Protein AF-A0AAC9R5H1-F1 (afdb_monomer_lite)

pLDDT: mean 84.84, std 11.79, range [51.16, 98.44]

Secondary structure (DSSP, 8-state):
--HHHHHHHH-HHHHHHHHHHH-S-TTT-EEEEEGGGGT-SS-HHHHHHHHHHHHHHHHHTT-TTEEEEE-SSEEEEEEHHHHT-EEEEEEE-GGGGGGGHHHHHHHHHHS-TT-EEEEEEE-STT--EEEEEEEESS-HHHHHHHHHHTTPEEESS--HHHHHHHHHTT--EEEE--TT--HHHHHHHHHHH--SPPHHHHHHTT---PPPPP--------GGGHHHHHHHHHH-

Organism: Lactococcus lactis subsp. lactis (NCBI:txid1360)

Sequence (236 aa):
MIEEKFEKIYDFEFCKNLLEQTSNNWEKMRFEIKQSIFGISQEHNLAYLIKMNFETYLKKLNKSQIMVKLDEQNITFINRMNLMKKKVAIRIPYENYDTSYDFLNEVNQLVSSDGAVALFANNVPYSLEYGVVIETLNNFEEITKLAEKYSYQLDYSFGITELAEGMQHQQYNVADIGQFMTLEDIKLRVSTVVLFDSKTGLENKGVGFRRPHKKKVFISYSHKNKEEVSGIVSQL

Radius of gyration: 29.38 Å; chains: 1; bounding box: 57×34×102 Å

Foldseek 3Di:
DVVQLVCCLQPLVNLVVVVVVQDPDLVADWTKDWCVVSVDQQPVVSQVSSQVSVCVSCVVVVNNQWHWDDDNTIITIDRVLQVQWQKKKWWDPLLVLVVCLVLVVVVLVFADLPKWKKWKFFADPPDTTTIIMITHSGCPVVNVVSSVVVVIDIDRPDHPVNVVVCVVVVRIDMDTDDRPDDSVSSVVRSVRGYDDHHPVRCVVVVDDPDDDDDPPDDDDDDPVCVVVVVVVVVVD

Structure (mmCIF, N/CA/C/O backbone):
data_AF-A0AAC9R5H1-F1
#
_entry.id   AF-A0AAC9R5H1-F1
#
loop_
_atom_site.group_PDB
_atom_site.id
_atom_site.type_symbol
_atom_site.label_atom_id
_atom_site.label_alt_id
_atom_site.label_comp_id
_atom_site.label_asym_id
_atom_site.label_entity_id
_atom_site.label_seq_id
_atom_site.pdbx_PDB_ins_code
_atom_site.Cartn_x
_atom_site.Cartn_y
_atom_site.Cartn_z
_atom_site.occupancy
_atom_site.B_iso_or_equiv
_atom_site.auth_seq_id
_atom_site.auth_comp_id
_atom_site.auth_asym_id
_atom_site.auth_atom_id
_atom_site.pdbx_PDB_model_num
ATOM 1 N N . MET A 1 1 ? -31.311 -18.320 37.740 1.00 51.47 1 MET A N 1
ATOM 2 C CA . MET A 1 1 ? -30.702 -18.507 36.400 1.00 51.47 1 MET A CA 1
ATOM 3 C C . MET A 1 1 ? -31.073 -17.442 35.368 1.00 51.47 1 MET A C 1
ATOM 5 O O . MET A 1 1 ? -30.199 -17.112 34.583 1.00 51.47 1 MET A O 1
ATOM 9 N N . ILE A 1 2 ? -32.303 -16.901 35.312 1.00 51.16 2 ILE A N 1
ATOM 10 C CA . ILE A 1 2 ? -32.600 -15.746 34.430 1.00 51.16 2 ILE A CA 1
ATOM 11 C C . ILE A 1 2 ? -32.135 -14.430 35.083 1.00 51.16 2 ILE A C 1
ATOM 13 O O . ILE A 1 2 ? -31.492 -13.626 34.422 1.00 51.16 2 ILE A O 1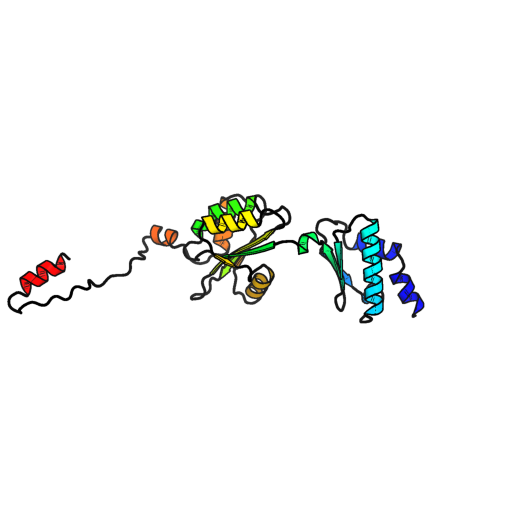
ATOM 17 N N . GLU A 1 3 ? -32.359 -14.249 36.387 1.00 52.72 3 GLU A N 1
ATOM 18 C CA . GLU A 1 3 ? -31.984 -13.026 37.125 1.00 52.72 3 GLU A CA 1
ATOM 19 C C . GLU A 1 3 ? -30.463 -12.771 37.172 1.00 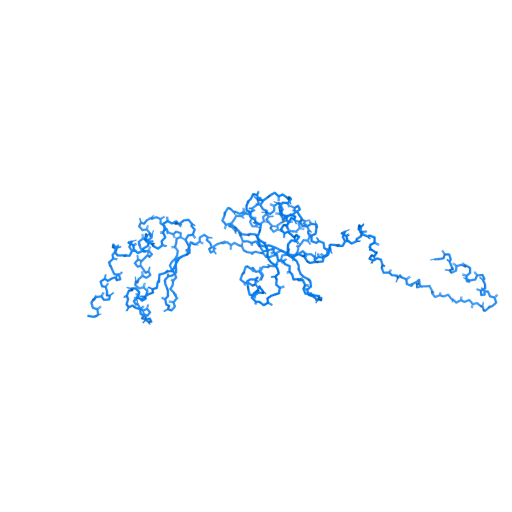52.72 3 GLU A C 1
ATOM 21 O O . GLU A 1 3 ? -30.028 -11.664 36.870 1.00 52.72 3 GLU A O 1
ATOM 26 N N . GLU A 1 4 ? -29.638 -13.802 37.402 1.00 55.78 4 GLU A N 1
ATOM 27 C CA . GLU A 1 4 ? -28.162 -13.684 37.396 1.00 55.78 4 GLU A CA 1
ATOM 28 C C . GLU A 1 4 ? -27.582 -13.256 36.035 1.00 55.78 4 GLU A C 1
ATOM 30 O O . GLU A 1 4 ? -26.524 -12.627 35.976 1.00 55.78 4 GLU A O 1
ATOM 35 N N . LYS A 1 5 ? -28.256 -13.591 34.919 1.00 58.25 5 LYS A N 1
ATOM 36 C CA . LYS A 1 5 ? -27.826 -13.150 33.580 1.00 58.25 5 LYS A CA 1
ATOM 37 C C . LYS A 1 5 ? -27.996 -11.639 33.428 1.00 58.25 5 LYS A C 1
ATOM 39 O O . LYS A 1 5 ? -27.136 -10.993 32.841 1.00 58.25 5 LYS A O 1
ATOM 44 N N . PHE A 1 6 ? -29.074 -11.072 33.968 1.00 61.56 6 PHE A N 1
ATOM 45 C CA . PHE A 1 6 ? -29.321 -9.632 33.912 1.00 61.56 6 PHE A CA 1
ATOM 46 C C . PHE A 1 6 ? -28.402 -8.848 34.851 1.00 61.56 6 PHE A C 1
ATOM 48 O O . PHE A 1 6 ? -27.942 -7.775 34.464 1.00 61.56 6 PHE A O 1
ATOM 55 N N . GLU A 1 7 ? -28.074 -9.386 36.031 1.00 68.00 7 GLU A N 1
ATOM 56 C CA . GLU A 1 7 ? -27.185 -8.711 36.988 1.00 68.00 7 GLU A CA 1
ATOM 57 C C . GLU A 1 7 ? -25.843 -8.333 36.357 1.00 68.00 7 GLU A C 1
ATOM 59 O O . GLU A 1 7 ? -25.449 -7.173 36.422 1.00 68.00 7 GLU A O 1
ATOM 64 N N . LYS A 1 8 ? -25.183 -9.253 35.642 1.00 69.56 8 LYS A N 1
ATOM 65 C CA . LYS A 1 8 ? -23.889 -8.963 34.995 1.00 69.56 8 LYS A CA 1
ATOM 66 C C . LYS A 1 8 ? -23.982 -7.979 33.830 1.00 69.56 8 LYS A C 1
ATOM 68 O O . LYS A 1 8 ? -23.028 -7.248 33.582 1.00 69.56 8 LYS A O 1
ATOM 73 N N . ILE A 1 9 ? -25.099 -7.974 33.096 1.00 70.56 9 ILE A N 1
ATOM 74 C CA . ILE A 1 9 ? -25.316 -7.041 31.978 1.00 70.56 9 ILE A CA 1
ATOM 75 C C . ILE A 1 9 ? -25.435 -5.610 32.498 1.00 70.56 9 ILE A C 1
ATOM 77 O O . ILE A 1 9 ? -24.965 -4.695 31.826 1.00 70.56 9 ILE A O 1
ATOM 81 N N . TYR A 1 10 ? -26.063 -5.413 33.661 1.00 71.25 10 TYR A N 1
ATOM 82 C CA . TYR A 1 10 ? -26.296 -4.096 34.261 1.00 71.25 10 TYR A CA 1
ATOM 83 C C . TYR A 1 10 ? -25.266 -3.703 35.330 1.00 71.25 10 TYR A C 1
ATOM 85 O O . TYR A 1 10 ? -25.240 -2.539 35.734 1.00 71.25 10 TYR A O 1
ATOM 93 N N . ASP A 1 11 ? -24.393 -4.621 35.749 1.00 80.25 11 ASP A N 1
ATOM 94 C CA . ASP A 1 11 ? -23.287 -4.333 36.659 1.00 80.25 11 ASP A CA 1
ATOM 95 C C . ASP A 1 11 ? -22.226 -3.472 35.962 1.00 80.25 11 ASP A C 1
ATOM 97 O O . ASP A 1 11 ? -21.397 -3.911 35.155 1.00 80.25 11 ASP A O 1
ATOM 101 N N . PHE A 1 12 ? -22.289 -2.188 36.291 1.00 72.44 12 PHE A N 1
ATOM 102 C CA . PHE A 1 12 ? -21.418 -1.162 35.755 1.00 72.44 12 PHE A CA 1
ATOM 103 C C . PHE A 1 12 ? -19.959 -1.355 36.179 1.00 72.44 12 PHE A C 1
ATOM 105 O O . PHE A 1 12 ? -19.059 -1.126 35.369 1.00 72.44 12 PHE A O 1
ATOM 112 N N . GLU A 1 13 ? -19.717 -1.797 37.414 1.00 79.81 13 GLU A N 1
ATOM 113 C CA . GLU A 1 13 ? -18.358 -1.945 37.931 1.00 79.81 13 GLU A CA 1
ATOM 114 C C . GLU A 1 13 ? -17.696 -3.194 37.349 1.00 79.81 13 GLU A C 1
ATOM 116 O O . GLU A 1 13 ? -16.515 -3.170 37.001 1.00 79.81 13 GLU A O 1
ATOM 121 N N . PHE A 1 14 ? -18.479 -4.251 37.116 1.00 82.06 14 PHE A N 1
ATOM 122 C CA . PHE A 1 14 ? -18.038 -5.407 36.343 1.00 82.06 14 PHE A CA 1
ATOM 123 C C . PHE A 1 14 ? -17.630 -5.023 34.913 1.00 82.06 14 PHE A C 1
ATOM 125 O O . PHE A 1 14 ? -16.516 -5.335 34.488 1.00 82.06 14 PHE A O 1
ATOM 132 N N . CYS A 1 15 ? -18.486 -4.303 34.177 1.00 75.88 15 CYS A N 1
ATOM 133 C CA . CYS A 1 15 ? -18.193 -3.876 32.802 1.00 75.88 15 CYS A CA 1
ATOM 134 C C . CYS A 1 15 ? -16.960 -2.963 32.724 1.00 75.88 15 CYS A C 1
ATOM 136 O O . CYS A 1 15 ? -16.147 -3.091 31.805 1.00 75.88 15 CYS A O 1
ATOM 138 N N . LYS A 1 16 ? -16.802 -2.060 33.698 1.00 77.25 16 LYS A N 1
ATOM 139 C CA . LYS A 1 16 ? -15.631 -1.191 33.831 1.00 77.25 16 LYS A CA 1
ATOM 140 C C . LYS A 1 16 ? -14.353 -1.994 34.050 1.00 77.25 16 LYS A C 1
ATOM 142 O O . LYS A 1 16 ? -13.411 -1.835 33.278 1.00 77.25 16 LYS A O 1
ATOM 147 N N . ASN A 1 17 ? -14.339 -2.869 35.054 1.00 82.38 17 ASN A N 1
ATOM 148 C CA . ASN A 1 17 ? -13.173 -3.694 35.363 1.00 82.38 17 ASN A CA 1
ATOM 149 C C . ASN A 1 17 ? -12.789 -4.565 34.166 1.00 82.38 17 ASN A C 1
ATOM 151 O O . ASN A 1 17 ? -11.610 -4.705 33.855 1.00 82.38 17 ASN A O 1
ATOM 155 N N . LEU A 1 18 ? -13.781 -5.097 33.449 1.00 81.19 18 LEU A N 1
ATOM 156 C CA . LEU A 1 18 ? -13.550 -5.895 32.254 1.00 81.19 18 LEU A CA 1
ATOM 157 C C . LEU A 1 18 ? -12.890 -5.072 31.137 1.00 81.19 18 LEU A C 1
ATOM 159 O O . LEU A 1 18 ? -11.934 -5.537 30.522 1.00 81.19 18 LEU A O 1
ATOM 163 N N . LEU A 1 19 ? -13.341 -3.837 30.894 1.00 76.88 19 LEU A N 1
ATOM 164 C CA . LEU A 1 19 ? -12.712 -2.946 29.914 1.00 76.88 19 LEU A CA 1
ATOM 165 C C . LEU A 1 19 ? -11.275 -2.583 30.295 1.00 76.88 19 LEU A C 1
ATOM 167 O O . LEU A 1 19 ? -10.388 -2.685 29.451 1.00 76.88 19 LEU A O 1
ATOM 171 N N . GLU A 1 20 ? -11.043 -2.210 31.553 1.00 75.00 20 GLU A N 1
ATOM 172 C CA . GLU A 1 20 ? -9.718 -1.833 32.061 1.00 75.00 20 GLU A CA 1
ATOM 173 C C . GLU A 1 20 ? -8.727 -3.007 32.031 1.00 75.00 20 GLU A C 1
ATOM 175 O O . GLU A 1 20 ? -7.555 -2.814 31.710 1.00 75.00 20 GLU A O 1
ATOM 180 N N . GLN A 1 21 ? -9.199 -4.231 32.299 1.00 78.06 21 GLN A N 1
ATOM 181 C CA . GLN A 1 21 ? -8.400 -5.454 32.174 1.00 78.06 21 GLN A CA 1
ATOM 182 C C . GLN A 1 21 ? -8.091 -5.809 30.718 1.00 78.06 21 GLN A C 1
ATOM 184 O O . GLN A 1 21 ? -7.019 -6.341 30.433 1.00 78.06 21 GLN A O 1
ATOM 189 N N . THR A 1 22 ? -9.022 -5.542 29.798 1.00 72.88 22 THR A N 1
ATOM 190 C CA . THR A 1 22 ? -8.877 -5.969 28.400 1.00 72.88 22 THR A CA 1
ATOM 191 C C . THR A 1 22 ? -8.063 -4.972 27.574 1.00 72.88 22 THR A C 1
ATOM 193 O O . THR A 1 22 ? -7.363 -5.384 26.650 1.00 72.88 22 THR A O 1
ATOM 196 N N . SER A 1 23 ? -8.095 -3.671 27.890 1.00 64.06 23 SER A N 1
ATOM 197 C CA . SER A 1 23 ? -7.160 -2.696 27.317 1.00 64.06 23 SER A CA 1
ATOM 198 C C . SER A 1 23 ? -7.120 -1.375 28.096 1.00 64.06 23 SER A C 1
ATOM 200 O O . SER A 1 23 ? -8.140 -0.798 28.461 1.00 64.06 23 SER A O 1
ATOM 202 N N . ASN A 1 24 ? -5.910 -0.848 28.287 1.00 59.22 24 ASN A N 1
ATOM 203 C CA . ASN A 1 24 ? -5.639 0.451 28.908 1.00 59.22 24 ASN A CA 1
ATOM 204 C C . ASN A 1 24 ? -5.257 1.546 27.889 1.00 59.22 24 ASN A C 1
ATOM 206 O O . ASN A 1 24 ? -5.046 2.698 28.272 1.00 59.22 24 ASN A O 1
ATOM 210 N N . ASN A 1 25 ? -5.174 1.216 26.592 1.00 60.62 25 ASN A N 1
ATOM 211 C CA . ASN A 1 25 ? -4.727 2.135 25.543 1.00 60.62 25 ASN A CA 1
ATOM 212 C C . ASN A 1 25 ? -5.876 2.541 24.609 1.00 60.62 25 ASN A C 1
ATOM 214 O O . ASN A 1 25 ? -6.042 2.012 23.508 1.00 60.62 25 ASN A O 1
ATOM 218 N N . TRP A 1 26 ? -6.644 3.533 25.058 1.00 59.69 26 TRP A N 1
ATOM 219 C CA . TRP A 1 26 ? -7.850 4.042 24.399 1.00 59.69 26 TRP A CA 1
ATOM 220 C C . TRP A 1 26 ? -7.630 4.671 23.012 1.00 59.69 26 TRP A C 1
ATOM 222 O O . TRP A 1 26 ? -8.603 4.886 22.291 1.00 59.69 26 TRP A O 1
ATOM 232 N N . GLU A 1 27 ? -6.391 4.982 22.623 1.00 53.97 27 GLU A N 1
ATOM 233 C CA . GLU A 1 27 ? -6.083 5.587 21.318 1.00 53.97 27 GLU A CA 1
ATOM 234 C C . GLU A 1 27 ? -6.012 4.540 20.198 1.00 53.97 27 GLU A C 1
ATOM 236 O O . GLU A 1 27 ? -6.448 4.799 19.077 1.00 53.97 27 GLU A O 1
ATOM 241 N N . LYS A 1 28 ? -5.543 3.326 20.516 1.00 51.28 28 LYS A N 1
ATOM 242 C CA . LYS A 1 28 ? -5.295 2.243 19.545 1.00 51.28 28 LYS A CA 1
ATOM 243 C C . LYS A 1 28 ? -6.366 1.143 19.535 1.00 51.28 28 LYS A C 1
ATOM 245 O O . LYS A 1 28 ? -6.262 0.208 18.747 1.00 51.28 28 LYS A O 1
ATOM 250 N N . MET A 1 29 ? -7.373 1.223 20.410 1.00 59.09 29 MET A N 1
ATOM 251 C CA . MET A 1 29 ? -8.290 0.120 20.739 1.00 59.09 29 MET A CA 1
ATOM 252 C C . MET A 1 29 ? -8.984 -0.531 19.525 1.00 59.09 29 MET A C 1
ATOM 254 O O . MET A 1 29 ? -9.926 0.018 18.944 1.00 59.09 29 MET A O 1
ATOM 258 N N . ARG A 1 30 ? -8.550 -1.765 19.238 1.00 54.59 30 ARG A N 1
ATOM 259 C CA . ARG A 1 30 ? -9.351 -2.858 18.678 1.00 54.59 30 ARG A CA 1
ATOM 260 C C . ARG A 1 30 ? -9.208 -4.044 19.627 1.00 54.59 30 ARG A C 1
ATOM 262 O O . ARG A 1 30 ? -8.151 -4.662 19.672 1.00 54.59 30 ARG A O 1
ATOM 269 N N . PHE A 1 31 ? -10.229 -4.321 20.422 1.00 70.31 31 PHE A N 1
ATOM 270 C CA . PHE A 1 31 ? -10.244 -5.493 21.296 1.00 70.31 31 PHE A CA 1
ATOM 271 C C . PHE A 1 31 ? -11.654 -6.065 21.373 1.00 70.31 31 PHE A C 1
ATOM 273 O O . PHE A 1 31 ? -12.642 -5.390 21.064 1.00 70.31 31 PHE A O 1
ATOM 280 N N . GLU A 1 32 ? -11.715 -7.335 21.745 1.00 77.50 32 GLU A N 1
ATOM 281 C CA . GLU A 1 32 ? -12.920 -8.147 21.691 1.00 77.50 32 GLU A CA 1
ATOM 282 C C . GLU A 1 32 ? -13.184 -8.752 23.066 1.00 77.50 32 GLU A C 1
ATOM 284 O O . GLU A 1 32 ? -12.277 -9.257 23.727 1.00 77.50 32 GLU A O 1
ATOM 289 N N . ILE A 1 33 ? -14.443 -8.707 23.489 1.00 83.38 33 ILE A N 1
ATOM 290 C CA . ILE A 1 33 ? -14.923 -9.368 24.699 1.00 83.38 33 ILE A CA 1
ATOM 291 C C . ILE A 1 33 ? -15.897 -10.461 24.267 1.00 83.38 33 ILE A C 1
ATOM 293 O O . ILE A 1 33 ? -16.875 -10.189 23.570 1.00 83.38 33 ILE A O 1
ATOM 297 N N . LYS A 1 34 ? -15.654 -11.705 24.688 1.00 83.75 34 LYS A N 1
ATOM 298 C CA . LYS A 1 34 ? -16.556 -12.825 24.384 1.00 83.75 34 LYS A CA 1
ATOM 299 C C . LYS A 1 34 ? -17.896 -12.640 25.096 1.00 83.75 34 LYS A C 1
ATOM 301 O O . LYS A 1 34 ? -17.927 -12.454 26.313 1.00 83.75 34 LYS A O 1
ATOM 306 N N . GLN A 1 35 ? -19.006 -12.792 24.376 1.00 81.50 35 GLN A N 1
ATOM 307 C CA . GLN A 1 35 ? -20.355 -12.690 24.952 1.00 81.50 35 GLN A CA 1
ATOM 308 C C . GLN A 1 35 ? -20.632 -13.779 26.003 1.00 81.50 35 GLN A C 1
ATOM 310 O O . GLN A 1 35 ? -21.400 -13.566 26.942 1.00 81.50 35 GLN A O 1
ATOM 315 N N . SER A 1 36 ? -19.925 -14.913 25.926 1.00 81.88 36 SER A N 1
ATOM 316 C CA . SER A 1 36 ? -20.000 -15.996 26.913 1.00 81.88 36 SER A CA 1
ATOM 317 C C . SER A 1 36 ? -19.634 -15.561 28.338 1.00 81.88 36 SER A C 1
ATOM 319 O O . SER A 1 36 ? -20.104 -16.179 29.288 1.00 81.88 36 SER A O 1
ATOM 321 N N . ILE A 1 37 ? -18.844 -14.492 28.510 1.00 82.31 37 ILE A N 1
ATOM 322 C CA . ILE A 1 37 ? -18.501 -13.923 29.830 1.00 82.31 37 ILE A CA 1
ATOM 323 C C . ILE A 1 37 ? -19.764 -13.459 30.573 1.00 82.31 37 ILE A C 1
ATOM 325 O O . ILE A 1 37 ? -19.859 -13.570 31.797 1.00 82.31 37 ILE A O 1
ATOM 329 N N . PHE A 1 38 ? -20.764 -13.013 29.816 1.00 78.94 38 PHE A N 1
ATOM 330 C CA . PHE A 1 38 ? -22.061 -12.575 30.319 1.00 78.94 38 PHE A CA 1
ATOM 331 C C . PHE A 1 38 ? -23.104 -13.705 30.342 1.00 78.94 38 PHE A C 1
ATOM 333 O O . PHE A 1 38 ? -24.257 -13.469 30.683 1.00 78.94 38 PHE A O 1
ATOM 340 N N . GLY A 1 39 ? -22.725 -14.939 29.983 1.00 73.62 39 GLY A N 1
ATOM 341 C CA . GLY A 1 39 ? -23.648 -16.078 29.917 1.00 73.62 39 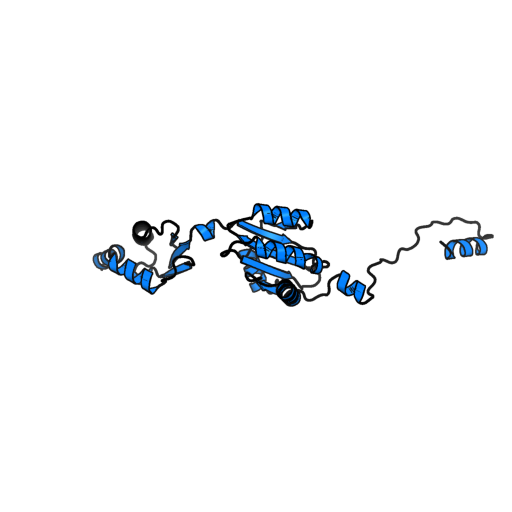GLY A CA 1
ATOM 342 C C . GLY A 1 39 ? -24.669 -15.980 28.779 1.00 73.62 39 GLY A C 1
ATOM 343 O O . GLY A 1 39 ? -25.730 -16.603 28.850 1.00 73.62 39 GLY A O 1
ATOM 344 N N . ILE A 1 40 ? -24.364 -15.186 27.749 1.00 70.31 40 ILE A N 1
ATOM 345 C CA . ILE A 1 40 ? -25.247 -14.904 26.619 1.00 70.31 40 ILE A CA 1
ATOM 346 C C . ILE A 1 40 ? -24.543 -15.418 25.372 1.00 70.31 40 ILE A C 1
ATOM 348 O O . ILE A 1 40 ? -23.686 -14.756 24.802 1.00 70.31 40 ILE A O 1
ATOM 352 N N . SER A 1 41 ? -24.852 -16.645 24.975 1.00 61.88 41 SER A N 1
ATOM 353 C CA . SER A 1 41 ? -24.509 -17.140 23.646 1.00 61.88 41 SER A CA 1
ATOM 354 C C . SER A 1 41 ? -25.793 -17.136 22.827 1.00 61.88 41 SER A C 1
ATOM 356 O O . SER A 1 41 ? -26.738 -17.824 23.203 1.00 61.88 41 SER A O 1
ATOM 358 N N . GLN A 1 42 ? -25.824 -16.385 21.725 1.00 62.84 42 GLN A N 1
ATOM 359 C CA . GLN A 1 42 ? -26.896 -16.397 20.713 1.00 62.84 42 GLN A CA 1
ATOM 360 C C . GLN A 1 42 ? -28.223 -15.678 21.055 1.00 62.84 42 GLN A C 1
ATOM 362 O O . GLN A 1 42 ? -29.118 -15.642 20.213 1.00 62.84 42 GLN A O 1
ATOM 367 N N . GLU A 1 43 ? -28.374 -15.027 22.216 1.00 69.56 43 GLU A N 1
ATOM 368 C CA . GLU A 1 43 ? -29.578 -14.223 22.515 1.00 69.56 43 GLU A CA 1
ATOM 369 C C . GLU A 1 43 ? -29.405 -12.755 22.060 1.00 69.56 43 GLU A C 1
ATOM 371 O O . GLU A 1 43 ? -28.918 -11.905 22.810 1.00 69.56 43 GLU A O 1
ATOM 376 N N . HIS A 1 44 ? -29.823 -12.433 20.826 1.00 67.06 44 HIS A N 1
ATOM 377 C CA . HIS A 1 44 ? -29.649 -11.100 20.211 1.00 67.06 44 HIS A CA 1
ATOM 378 C C . HIS A 1 44 ? -30.156 -9.922 21.064 1.00 67.06 44 HIS A C 1
ATOM 380 O O . HIS A 1 44 ? -29.505 -8.878 21.116 1.00 67.06 44 HIS A O 1
ATOM 386 N N . ASN A 1 45 ? -31.279 -10.082 21.771 1.00 77.75 45 ASN A N 1
ATOM 387 C CA . ASN A 1 45 ? -31.844 -9.014 22.603 1.00 77.75 45 ASN A CA 1
ATOM 388 C C . ASN A 1 45 ? -30.944 -8.671 23.802 1.00 77.75 45 ASN A C 1
ATOM 390 O O . ASN A 1 45 ? -30.764 -7.497 24.123 1.00 77.75 45 ASN A O 1
ATOM 394 N N . LEU A 1 46 ? -30.345 -9.679 24.444 1.00 78.19 46 LEU A N 1
ATOM 395 C CA . LEU A 1 46 ? -29.453 -9.471 25.587 1.00 78.19 46 LEU A CA 1
ATOM 396 C C . LEU A 1 46 ? -28.094 -8.916 25.148 1.00 78.19 46 LEU A C 1
ATOM 398 O O . LEU A 1 46 ? -27.559 -8.017 25.796 1.00 78.19 46 LEU A O 1
ATOM 402 N N . ALA A 1 47 ? -27.574 -9.375 24.007 1.00 76.81 47 ALA A N 1
ATOM 403 C CA . ALA A 1 47 ? -26.361 -8.818 23.411 1.00 76.81 47 ALA A CA 1
ATOM 404 C C . ALA A 1 47 ? -26.517 -7.315 23.101 1.00 76.81 47 ALA A C 1
ATOM 406 O O . ALA A 1 47 ? -25.608 -6.522 23.360 1.00 76.81 47 ALA A O 1
ATOM 407 N N . TYR A 1 48 ? -27.694 -6.897 22.622 1.00 81.62 48 TYR A N 1
ATOM 408 C CA . TYR A 1 48 ? -27.993 -5.486 22.371 1.00 81.62 48 TYR A CA 1
ATOM 409 C C . TYR A 1 48 ? -28.009 -4.634 23.652 1.00 81.62 48 TYR A C 1
ATOM 411 O O . TYR A 1 48 ? -27.485 -3.518 23.658 1.00 81.62 48 TYR A O 1
ATOM 419 N N . LEU A 1 49 ? -28.544 -5.162 24.759 1.00 83.38 49 LEU A N 1
ATOM 420 C CA . LEU A 1 49 ? -28.514 -4.478 26.058 1.00 83.38 49 LEU A CA 1
ATOM 421 C C . LEU A 1 49 ? -27.081 -4.287 26.571 1.00 83.38 49 LEU A C 1
ATOM 423 O O . LEU A 1 49 ? -26.744 -3.202 27.049 1.00 83.38 49 LEU A O 1
ATOM 427 N N . ILE A 1 50 ? -26.216 -5.292 26.398 1.00 82.00 50 ILE A N 1
ATOM 428 C CA . ILE A 1 50 ? -24.790 -5.176 26.733 1.00 82.00 50 ILE A CA 1
ATOM 429 C C . ILE A 1 50 ? -24.120 -4.084 25.897 1.00 82.00 50 ILE A C 1
ATOM 431 O O . ILE A 1 50 ? -23.410 -3.235 26.441 1.00 82.00 50 ILE A O 1
ATOM 435 N N . LYS A 1 51 ? -24.373 -4.066 24.582 1.00 86.00 51 LYS A N 1
ATOM 436 C CA . LYS A 1 51 ? -23.868 -3.015 23.689 1.00 86.00 51 LYS A CA 1
ATOM 437 C C . LYS A 1 51 ? -24.266 -1.628 24.191 1.00 86.00 51 LYS A C 1
ATOM 439 O O . LYS A 1 51 ? -23.402 -0.763 24.313 1.00 86.00 51 LYS A O 1
ATOM 444 N N . MET A 1 52 ? -25.541 -1.425 24.524 1.00 85.00 52 MET A N 1
ATOM 445 C CA . MET A 1 52 ? -26.019 -0.147 25.057 1.00 85.00 52 MET A CA 1
ATOM 446 C C . MET A 1 52 ? -25.326 0.249 26.364 1.00 85.00 52 MET A C 1
ATOM 448 O O . MET A 1 52 ? -25.016 1.430 26.550 1.00 85.00 52 MET A O 1
ATOM 452 N N . ASN A 1 53 ? -25.081 -0.703 27.269 1.00 84.88 53 ASN A N 1
ATOM 453 C CA . ASN A 1 53 ? -24.419 -0.400 28.534 1.00 84.88 53 ASN A CA 1
ATOM 454 C C . ASN A 1 53 ? -22.964 0.039 28.305 1.00 84.88 53 ASN A C 1
ATOM 456 O O . ASN A 1 53 ? -22.546 1.097 28.782 1.00 84.88 53 ASN A O 1
ATOM 460 N N . PHE A 1 54 ? -22.225 -0.690 27.465 1.00 85.81 54 PHE A N 1
ATOM 461 C CA . PHE A 1 54 ? -20.869 -0.307 27.081 1.00 85.81 54 PHE A CA 1
ATOM 462 C C . PHE A 1 54 ? -20.807 1.047 26.363 1.00 85.81 54 PHE A C 1
ATOM 464 O O . PHE A 1 54 ? -19.968 1.876 26.706 1.00 85.81 54 PHE A O 1
ATOM 471 N N . GLU A 1 55 ? -21.710 1.326 25.419 1.00 85.81 55 GLU A N 1
ATOM 472 C CA . GLU A 1 55 ? -21.774 2.631 24.740 1.00 85.81 55 GLU A CA 1
ATOM 473 C C . GLU A 1 55 ? -22.080 3.773 25.722 1.00 85.81 55 GLU A C 1
ATOM 475 O O . GLU A 1 55 ? -21.473 4.846 25.648 1.00 85.81 55 GLU A O 1
ATOM 480 N N . THR A 1 56 ? -22.979 3.541 26.683 1.00 83.56 56 THR A N 1
ATOM 481 C CA . THR A 1 56 ? -23.307 4.512 27.737 1.00 83.56 56 THR A CA 1
ATOM 482 C C . THR A 1 56 ? -22.100 4.778 28.633 1.00 83.56 56 THR A C 1
ATOM 484 O O . THR A 1 56 ? -21.818 5.932 28.968 1.00 83.56 56 THR A O 1
ATOM 487 N N . TYR A 1 57 ? -21.358 3.731 28.997 1.00 79.50 57 TYR A N 1
ATOM 488 C CA . TYR A 1 57 ? -20.145 3.858 29.793 1.00 79.50 57 TYR A CA 1
ATOM 489 C C . TYR A 1 57 ? -19.047 4.632 29.060 1.00 79.50 57 TYR A C 1
ATOM 491 O O . TYR A 1 57 ? -18.522 5.613 29.588 1.00 79.50 57 TYR A O 1
ATOM 499 N N . LEU A 1 58 ? -18.764 4.266 27.809 1.00 80.62 58 LEU A N 1
ATOM 500 C CA . LEU A 1 58 ? -17.794 4.965 26.966 1.00 80.62 58 LEU A CA 1
ATOM 501 C C . LEU A 1 58 ? -18.148 6.448 26.817 1.00 80.62 58 LEU A C 1
ATOM 503 O O . LEU A 1 58 ? -17.266 7.305 26.867 1.00 80.62 58 LEU A O 1
ATOM 507 N N . LYS A 1 59 ? -19.442 6.780 26.716 1.00 82.62 59 LYS A N 1
ATOM 508 C CA . LYS A 1 59 ? -19.906 8.171 26.699 1.00 82.62 59 LYS A CA 1
ATOM 509 C C . LYS A 1 59 ? -19.611 8.901 28.015 1.00 82.62 59 LYS A C 1
ATOM 511 O O . LYS A 1 59 ? -19.151 10.037 27.959 1.00 82.62 59 LYS A O 1
ATOM 516 N N . LYS A 1 60 ? -19.818 8.267 29.178 1.00 82.00 60 LYS A N 1
ATOM 517 C CA . LYS A 1 60 ? -19.462 8.845 30.493 1.00 82.00 60 LYS A CA 1
ATOM 518 C C . LYS A 1 60 ? -17.956 9.098 30.635 1.00 82.00 60 LYS A C 1
ATOM 520 O O . LYS A 1 60 ? -17.567 10.056 31.291 1.00 82.00 60 LYS A O 1
ATOM 525 N N . LEU A 1 61 ? -17.122 8.278 29.995 1.00 76.06 61 LEU A N 1
ATOM 526 C CA . LEU A 1 61 ? -15.664 8.439 29.970 1.00 76.06 61 LEU A CA 1
ATOM 527 C C . LEU A 1 61 ? -15.158 9.467 28.939 1.00 76.06 61 LEU A C 1
ATOM 529 O O . LEU A 1 61 ? -13.948 9.576 28.738 1.00 76.06 61 LEU A O 1
ATOM 533 N N . ASN A 1 62 ? -16.045 10.190 28.244 1.00 77.69 62 ASN A N 1
ATOM 534 C CA . ASN A 1 62 ? -15.692 11.031 27.091 1.00 77.69 62 ASN A CA 1
ATOM 535 C C . ASN A 1 62 ? -14.925 10.262 25.995 1.00 77.69 62 ASN A C 1
ATOM 537 O O . ASN A 1 62 ? -14.050 10.809 25.326 1.00 77.69 62 ASN A O 1
ATOM 541 N N . LYS A 1 63 ? -15.254 8.979 25.800 1.00 77.12 63 LYS A N 1
ATOM 542 C CA . LYS A 1 63 ? -14.710 8.106 24.748 1.00 77.12 63 LYS A CA 1
ATOM 543 C C . LYS A 1 63 ? -15.738 7.851 23.639 1.00 77.12 63 LYS A C 1
ATOM 545 O O . LYS A 1 63 ? -15.893 6.732 23.158 1.00 77.12 63 LYS A O 1
ATOM 550 N N . SER A 1 64 ? -16.467 8.891 23.231 1.00 72.94 64 SER A N 1
ATOM 551 C CA . SER A 1 64 ? -17.525 8.821 22.206 1.00 72.94 64 SER A CA 1
ATOM 552 C C . SER A 1 64 ? -17.016 8.444 20.809 1.00 72.94 64 SER A C 1
ATOM 554 O O . SER A 1 64 ? -17.799 8.038 19.947 1.00 72.94 64 SER A O 1
ATOM 556 N N . GLN A 1 65 ? -15.706 8.544 20.587 1.00 72.19 65 GLN A N 1
ATOM 557 C CA . GLN A 1 65 ? -15.035 8.040 19.401 1.00 72.19 65 GLN A CA 1
ATOM 558 C C . GLN A 1 65 ? -15.000 6.513 19.340 1.00 72.19 65 GLN A C 1
ATOM 560 O O . GLN A 1 65 ? -14.678 5.995 18.289 1.00 72.19 65 GLN A O 1
ATOM 565 N N . ILE A 1 66 ? -15.316 5.764 20.397 1.00 76.94 66 ILE A N 1
ATOM 566 C CA . ILE A 1 66 ? -15.290 4.295 20.364 1.00 76.94 66 ILE A CA 1
ATOM 567 C C . ILE A 1 66 ? -16.688 3.767 20.040 1.00 76.94 66 ILE A C 1
ATOM 569 O O . ILE A 1 66 ? -17.680 4.136 20.664 1.00 76.94 66 ILE A O 1
ATOM 573 N N . MET A 1 67 ? -16.768 2.907 19.032 1.00 79.50 67 MET A N 1
ATOM 574 C CA . MET A 1 67 ? -17.974 2.208 18.617 1.00 79.50 67 MET A CA 1
ATOM 575 C C . MET A 1 67 ? -17.937 0.765 19.107 1.00 79.50 67 MET A C 1
ATOM 577 O O . MET A 1 67 ? -16.901 0.109 19.029 1.00 79.50 67 MET A O 1
ATOM 581 N N . VAL A 1 68 ? -19.082 0.266 19.559 1.00 85.69 68 VAL A N 1
ATOM 582 C CA . VAL A 1 68 ? -19.257 -1.126 19.973 1.00 85.69 68 VAL A CA 1
ATOM 583 C C . VAL A 1 68 ? -20.006 -1.862 18.864 1.00 85.69 68 VAL A C 1
ATOM 585 O O . VAL A 1 68 ? -21.105 -1.459 18.483 1.00 85.69 68 VAL A O 1
ATOM 588 N N . LYS A 1 69 ? -19.416 -2.920 18.314 1.00 81.88 69 LYS A N 1
ATOM 589 C CA . LYS A 1 69 ? -20.053 -3.846 17.372 1.00 81.88 69 LYS A CA 1
ATOM 590 C C . LYS A 1 69 ? -20.370 -5.160 18.073 1.00 81.88 69 LYS A C 1
ATOM 592 O O . LYS A 1 69 ? -19.670 -5.559 18.999 1.00 81.88 69 LYS A O 1
ATOM 597 N N . LEU A 1 70 ? -21.434 -5.809 17.623 1.00 79.44 70 LEU A N 1
ATOM 598 C CA . LEU A 1 70 ? -21.819 -7.140 18.068 1.00 79.44 70 LEU A CA 1
ATOM 599 C C . LEU A 1 70 ? -21.655 -8.092 16.893 1.00 79.44 70 LEU A C 1
ATOM 601 O O . LEU A 1 70 ? -22.267 -7.869 15.851 1.00 79.44 70 LEU A O 1
ATOM 605 N N . ASP A 1 71 ? -20.868 -9.136 17.103 1.00 76.06 71 ASP A N 1
ATOM 606 C CA . ASP A 1 71 ? -20.795 -10.295 16.217 1.00 76.06 71 ASP A CA 1
ATOM 607 C C . ASP A 1 71 ? -21.544 -11.467 16.886 1.00 76.06 71 ASP A C 1
ATOM 609 O O . ASP A 1 71 ? -22.063 -11.321 17.991 1.00 76.06 71 ASP A O 1
ATOM 613 N N . GLU A 1 72 ? -21.630 -12.649 16.271 1.00 74.38 72 GLU A N 1
ATOM 614 C CA . GLU A 1 72 ? -22.396 -13.774 16.854 1.00 74.38 72 GLU A CA 1
ATOM 615 C C . GLU A 1 72 ? -21.865 -14.250 18.219 1.00 74.38 72 GLU A C 1
ATOM 617 O O . GLU A 1 72 ? -22.603 -14.829 19.016 1.00 74.38 72 GLU A O 1
ATOM 622 N N . GLN A 1 73 ? -20.577 -14.015 18.489 1.00 78.62 73 GLN A N 1
ATOM 623 C CA . GLN A 1 73 ? -19.878 -14.528 19.673 1.00 78.62 73 GLN A CA 1
ATOM 624 C C . GLN A 1 73 ? -19.155 -13.439 20.472 1.00 78.62 73 GLN A C 1
ATOM 626 O O . GLN A 1 73 ? -18.873 -13.633 21.657 1.00 78.62 73 GLN A O 1
ATOM 631 N N . ASN A 1 74 ? -18.873 -12.292 19.850 1.00 82.06 74 ASN A N 1
ATOM 632 C CA . ASN A 1 74 ? -17.983 -11.270 20.392 1.00 82.06 74 ASN A CA 1
ATOM 633 C C . ASN A 1 74 ? -18.654 -9.896 20.444 1.00 82.06 74 ASN A C 1
ATOM 635 O O . ASN A 1 74 ? -19.610 -9.606 19.722 1.00 82.06 74 ASN A O 1
ATOM 639 N N . ILE A 1 75 ? -18.135 -9.061 21.335 1.00 84.12 75 ILE A N 1
ATOM 640 C CA . ILE A 1 75 ? -18.410 -7.634 21.442 1.00 84.12 75 ILE A CA 1
ATOM 641 C C . ILE A 1 75 ? -17.108 -6.933 21.073 1.00 84.12 75 ILE A C 1
ATOM 643 O O . ILE A 1 75 ? -16.116 -7.042 21.796 1.00 84.12 75 ILE A O 1
ATOM 647 N N . THR A 1 76 ? -17.112 -6.233 19.948 1.00 81.12 76 THR A N 1
ATOM 648 C CA . THR A 1 76 ? -15.910 -5.676 19.329 1.00 81.12 76 THR A CA 1
ATOM 649 C C . THR A 1 76 ? -15.894 -4.164 19.508 1.00 81.12 76 THR A C 1
ATOM 651 O O . THR A 1 76 ? -16.824 -3.469 19.102 1.00 81.12 76 THR A O 1
ATOM 654 N N . PHE A 1 77 ? -14.828 -3.631 20.096 1.00 80.44 77 PHE A N 1
ATOM 655 C CA . PHE A 1 77 ? -14.664 -2.198 20.336 1.00 80.44 77 PHE A CA 1
ATOM 656 C C . PHE A 1 77 ? -13.731 -1.613 19.285 1.00 80.44 77 PHE A C 1
ATOM 658 O O . PHE A 1 77 ? -12.605 -2.081 19.127 1.00 80.44 77 PHE A O 1
ATOM 665 N N . ILE A 1 78 ? -14.199 -0.605 18.551 1.00 72.00 78 ILE A N 1
ATOM 666 C CA . ILE A 1 78 ? -13.490 -0.029 17.406 1.00 72.00 78 ILE A CA 1
ATOM 667 C C . ILE A 1 78 ? -13.479 1.489 17.531 1.00 72.00 78 ILE A C 1
ATOM 669 O O . ILE A 1 78 ? -14.532 2.117 17.619 1.00 72.00 78 ILE A O 1
ATOM 673 N N . ASN A 1 79 ? -12.303 2.106 17.472 1.00 72.12 79 ASN A N 1
ATOM 674 C CA . ASN A 1 79 ? -12.206 3.557 17.334 1.00 72.12 79 ASN A CA 1
ATOM 675 C C . ASN A 1 79 ? -12.818 4.011 15.986 1.00 72.12 79 ASN A C 1
ATOM 677 O O . ASN A 1 79 ? -12.352 3.617 14.921 1.00 72.12 79 ASN A O 1
ATOM 681 N N . ARG A 1 80 ? -13.855 4.852 16.018 1.00 68.19 80 ARG A N 1
ATOM 682 C CA . ARG A 1 80 ? -14.542 5.457 14.863 1.00 68.19 80 ARG A CA 1
ATOM 683 C C . ARG A 1 80 ? -13.586 6.207 13.953 1.00 68.19 80 ARG A C 1
ATOM 685 O O . ARG A 1 80 ? -13.815 6.213 12.751 1.00 68.19 80 ARG A O 1
ATOM 692 N N . MET A 1 81 ? -12.509 6.787 14.486 1.00 63.03 81 MET A N 1
ATOM 693 C CA . MET A 1 81 ? -11.481 7.393 13.640 1.00 63.03 81 MET A CA 1
ATOM 694 C C . MET A 1 81 ? -10.846 6.357 12.706 1.00 63.03 81 MET A C 1
ATOM 696 O O . MET A 1 81 ? -10.677 6.638 11.528 1.00 63.03 81 MET A O 1
ATOM 700 N N . ASN A 1 82 ? -10.633 5.115 13.157 1.00 60.81 82 ASN A N 1
ATOM 701 C CA . ASN A 1 82 ? -10.144 4.049 12.275 1.00 60.81 82 ASN A CA 1
ATOM 702 C C . ASN A 1 82 ? -11.138 3.696 11.156 1.00 60.81 82 ASN A C 1
ATOM 704 O O . ASN A 1 82 ? -10.707 3.264 10.095 1.00 60.81 82 ASN A O 1
ATOM 708 N N . LEU A 1 83 ? -12.447 3.901 11.355 1.00 62.81 83 LEU A N 1
ATOM 709 C CA . LEU A 1 83 ? -13.469 3.679 10.319 1.00 62.81 83 LEU A CA 1
ATOM 710 C C . LEU A 1 83 ? -13.568 4.829 9.308 1.00 62.81 83 LEU A C 1
ATOM 712 O O . LEU A 1 83 ? -14.185 4.658 8.262 1.00 62.81 83 LEU A O 1
ATOM 716 N N . MET A 1 84 ? -12.997 5.996 9.619 1.00 68.00 84 MET A N 1
ATOM 717 C CA . MET A 1 84 ? -12.965 7.153 8.717 1.00 68.00 84 MET A CA 1
ATOM 718 C C . MET A 1 84 ? -11.701 7.198 7.856 1.00 68.00 84 MET A C 1
ATOM 720 O O . MET A 1 84 ? -11.564 8.110 7.040 1.00 68.00 84 MET A O 1
ATOM 724 N N . LYS A 1 85 ? -10.778 6.239 8.023 1.00 78.31 85 LYS A N 1
ATOM 725 C CA . LYS A 1 85 ? -9.575 6.169 7.195 1.00 78.31 85 LYS A CA 1
ATOM 726 C C . LYS A 1 85 ? -9.986 5.971 5.749 1.00 78.31 85 LYS A C 1
ATOM 728 O O . LYS A 1 85 ? -10.699 5.027 5.408 1.00 78.31 85 LYS A O 1
ATOM 733 N N . LYS A 1 86 ? -9.537 6.885 4.901 1.00 88.62 86 LYS A N 1
ATOM 734 C CA . LYS A 1 86 ? -9.682 6.736 3.462 1.00 88.62 86 LYS A CA 1
ATOM 735 C C . LYS A 1 86 ? -8.579 5.800 2.986 1.00 88.62 86 LYS A C 1
ATOM 737 O O . LYS A 1 86 ? -7.438 5.907 3.441 1.00 88.62 86 LYS A O 1
ATOM 742 N N . LYS A 1 87 ? -8.942 4.884 2.090 1.00 92.44 87 LYS A N 1
ATOM 743 C CA . LYS A 1 87 ? -8.037 3.891 1.513 1.00 92.44 87 LYS A CA 1
ATOM 744 C C . LYS A 1 87 ? -7.882 4.107 0.016 1.00 92.44 87 LYS A C 1
ATOM 746 O O . LYS A 1 87 ? -8.850 4.453 -0.663 1.00 92.44 87 LYS A O 1
ATOM 751 N N . VAL A 1 88 ? -6.671 3.910 -0.481 1.00 96.25 88 VAL A N 1
ATOM 752 C CA . VAL A 1 88 ? -6.375 3.899 -1.913 1.00 96.25 88 VAL A CA 1
ATOM 753 C C . VAL A 1 88 ? -5.160 3.018 -2.169 1.00 96.25 88 VAL A C 1
ATOM 755 O O . VAL A 1 88 ? -4.171 3.094 -1.438 1.00 96.25 88 VAL A O 1
ATOM 758 N N . ALA A 1 89 ? -5.227 2.185 -3.200 1.00 98.06 89 ALA A N 1
ATOM 759 C CA . ALA A 1 89 ? -4.051 1.564 -3.777 1.00 98.06 89 ALA A CA 1
ATOM 760 C C . ALA A 1 89 ? -3.533 2.420 -4.931 1.00 98.06 89 ALA A C 1
ATOM 762 O O . ALA A 1 89 ? -4.298 2.989 -5.709 1.00 98.06 89 ALA A O 1
ATOM 763 N N . ILE A 1 90 ? -2.216 2.506 -5.048 1.00 98.19 90 ILE A N 1
ATOM 764 C CA . ILE A 1 90 ? -1.537 3.230 -6.114 1.00 98.19 90 ILE A CA 1
ATOM 765 C C . ILE A 1 90 ? -0.708 2.212 -6.876 1.00 98.19 90 ILE A C 1
ATOM 767 O O . ILE A 1 90 ? 0.228 1.622 -6.333 1.00 98.19 90 ILE A O 1
ATOM 771 N N . ARG A 1 91 ? -1.107 1.966 -8.122 1.00 97.88 91 ARG A N 1
ATOM 772 C CA . ARG A 1 91 ? -0.482 1.000 -9.021 1.00 97.88 91 ARG A CA 1
ATOM 773 C C . ARG A 1 91 ? 0.634 1.688 -9.789 1.00 97.88 91 ARG A C 1
ATOM 775 O O . ARG A 1 91 ? 0.424 2.719 -10.435 1.00 97.88 91 ARG A O 1
ATOM 782 N N . ILE A 1 92 ? 1.813 1.090 -9.716 1.00 97.88 92 ILE A N 1
ATOM 783 C CA . ILE A 1 92 ? 3.035 1.585 -10.337 1.00 97.88 92 ILE A CA 1
ATOM 784 C C . ILE A 1 92 ? 3.489 0.509 -11.326 1.00 97.88 92 ILE A C 1
ATOM 786 O O . ILE A 1 92 ? 3.489 -0.673 -10.970 1.00 97.88 92 ILE A O 1
ATOM 790 N N . PRO A 1 93 ? 3.858 0.865 -12.571 1.00 96.38 93 PRO A N 1
ATOM 791 C CA . PRO A 1 93 ? 4.355 -0.120 -13.521 1.00 96.38 93 PRO A CA 1
ATOM 792 C C . PRO A 1 93 ? 5.520 -0.900 -12.913 1.00 96.38 93 PRO A C 1
ATOM 794 O O . PRO A 1 93 ? 6.506 -0.293 -12.498 1.00 96.38 93 PRO A O 1
ATOM 797 N N . TYR A 1 94 ? 5.410 -2.231 -12.868 1.00 97.31 94 TYR A N 1
ATOM 798 C CA . TYR A 1 94 ? 6.399 -3.083 -12.200 1.00 97.31 94 TYR A CA 1
ATOM 799 C C . TYR A 1 94 ? 7.815 -2.804 -12.711 1.00 97.31 94 TYR A C 1
ATOM 801 O O . TYR A 1 94 ? 8.739 -2.626 -11.934 1.00 97.31 94 TYR A O 1
ATOM 809 N N . GLU A 1 95 ? 7.983 -2.687 -14.026 1.00 95.50 95 GLU A N 1
ATOM 810 C CA . GLU A 1 95 ? 9.272 -2.400 -14.663 1.00 95.50 95 GLU A CA 1
ATOM 811 C C . GLU A 1 95 ? 9.911 -1.066 -14.241 1.00 95.50 95 GLU A C 1
ATOM 813 O O . GLU A 1 95 ? 11.115 -0.901 -14.408 1.00 95.50 95 GLU A O 1
ATOM 818 N N . ASN A 1 96 ? 9.137 -0.144 -13.666 1.00 95.88 96 ASN A N 1
ATOM 819 C CA . ASN A 1 96 ? 9.584 1.175 -13.226 1.00 95.88 96 ASN A CA 1
ATOM 820 C C . ASN A 1 96 ? 9.434 1.340 -11.702 1.00 95.88 96 ASN A C 1
ATOM 822 O O . ASN A 1 96 ? 9.236 2.452 -11.219 1.00 95.88 96 ASN A O 1
ATOM 826 N N . TYR A 1 97 ? 9.485 0.257 -10.914 1.00 96.38 97 TYR A N 1
ATOM 827 C CA . TYR A 1 97 ? 9.346 0.362 -9.452 1.00 96.38 97 TYR A CA 1
ATOM 828 C C . TYR A 1 97 ? 10.381 1.313 -8.825 1.00 96.38 97 TYR A C 1
ATOM 830 O O . TYR A 1 97 ? 10.131 1.911 -7.782 1.00 96.38 97 TYR A O 1
ATOM 838 N N . ASP A 1 98 ? 11.542 1.483 -9.451 1.00 95.56 98 ASP A N 1
ATOM 839 C CA . ASP A 1 98 ? 12.631 2.343 -8.996 1.00 95.56 98 ASP A CA 1
ATOM 840 C C . ASP A 1 98 ? 12.326 3.839 -9.131 1.00 95.56 98 ASP A C 1
ATOM 842 O O . ASP A 1 98 ? 12.918 4.650 -8.421 1.00 95.56 98 ASP A O 1
ATOM 846 N N . THR A 1 99 ? 11.349 4.225 -9.955 1.00 94.12 99 THR A N 1
ATOM 847 C CA . THR A 1 99 ? 10.861 5.612 -10.005 1.00 94.12 99 THR A CA 1
ATOM 848 C C . THR A 1 99 ? 9.942 5.949 -8.830 1.00 94.12 99 THR A C 1
ATOM 850 O O . THR A 1 99 ? 9.540 7.100 -8.664 1.00 94.12 99 THR A O 1
ATOM 853 N N . SER A 1 100 ? 9.579 4.961 -8.002 1.00 96.69 100 SER A N 1
ATOM 854 C CA . SER A 1 100 ? 8.668 5.159 -6.871 1.00 96.69 100 SER A CA 1
ATOM 855 C C . SER A 1 100 ? 9.339 5.697 -5.608 1.00 96.69 100 SER A C 1
ATOM 857 O O . SER A 1 100 ? 8.627 6.133 -4.713 1.00 96.69 100 SER A O 1
ATOM 859 N N . TYR A 1 101 ? 10.672 5.705 -5.504 1.00 96.75 101 TYR A N 1
ATOM 860 C CA . TYR A 1 101 ? 11.348 6.006 -4.235 1.00 96.75 101 TYR A CA 1
ATOM 861 C C . TYR A 1 101 ? 11.015 7.394 -3.674 1.00 96.75 101 TYR A C 1
ATOM 863 O O . TYR A 1 101 ? 10.630 7.506 -2.510 1.00 96.75 101 TYR A O 1
ATOM 871 N N . ASP A 1 102 ? 11.103 8.435 -4.504 1.00 95.62 102 ASP A N 1
ATOM 872 C CA . ASP A 1 102 ? 10.797 9.806 -4.079 1.00 95.62 102 ASP A CA 1
ATOM 873 C C . ASP A 1 102 ? 9.306 9.973 -3.776 1.00 95.62 102 ASP A C 1
ATOM 875 O O . ASP A 1 102 ? 8.938 10.554 -2.756 1.00 95.62 102 ASP A O 1
ATOM 879 N N . PHE A 1 103 ? 8.450 9.362 -4.599 1.00 97.00 103 PHE A N 1
ATOM 880 C CA . PHE A 1 103 ? 7.009 9.316 -4.374 1.00 97.00 103 PHE A CA 1
ATOM 881 C C . PHE A 1 103 ? 6.661 8.689 -3.014 1.00 97.00 103 PHE A C 1
ATOM 883 O O . PHE A 1 103 ? 5.900 9.266 -2.241 1.00 97.00 103 PHE A O 1
ATOM 890 N N . LEU A 1 104 ? 7.238 7.530 -2.693 1.00 96.81 104 LEU A N 1
ATOM 891 C CA . LEU A 1 104 ? 7.007 6.827 -1.431 1.00 96.81 104 LEU A CA 1
ATOM 892 C C . LEU A 1 104 ? 7.530 7.620 -0.234 1.00 96.81 104 LEU A C 1
ATOM 894 O O . LEU A 1 104 ? 6.898 7.624 0.821 1.00 96.81 104 LEU A O 1
ATOM 898 N N . ASN A 1 105 ? 8.652 8.322 -0.397 1.00 94.62 105 ASN A N 1
ATOM 899 C CA . ASN A 1 105 ? 9.176 9.208 0.631 1.00 94.62 105 ASN A CA 1
ATOM 900 C C . ASN A 1 105 ? 8.239 10.399 0.886 1.00 94.62 105 ASN A C 1
ATOM 902 O O . ASN A 1 105 ? 7.936 10.684 2.041 1.00 94.62 105 ASN A O 1
ATOM 906 N N . GLU A 1 106 ? 7.725 11.049 -0.163 1.00 95.00 106 GLU A N 1
ATOM 907 C CA . GLU A 1 106 ? 6.726 12.121 -0.044 1.00 95.00 106 GLU A CA 1
ATOM 908 C C . GLU A 1 106 ? 5.426 11.611 0.611 1.00 95.00 106 GLU A C 1
ATOM 910 O O . GLU A 1 106 ? 4.915 12.240 1.538 1.00 95.00 106 GLU A O 1
ATOM 915 N N . VAL A 1 107 ? 4.929 10.433 0.210 1.00 94.19 107 VAL A N 1
ATOM 916 C CA . VAL A 1 107 ? 3.764 9.785 0.839 1.00 94.19 107 VAL A CA 1
ATOM 917 C C . VAL A 1 107 ? 4.001 9.532 2.328 1.00 94.19 107 VAL A C 1
ATOM 919 O O . VAL A 1 107 ? 3.128 9.843 3.137 1.00 94.19 107 VAL A O 1
ATOM 922 N N . ASN A 1 108 ? 5.174 9.023 2.716 1.00 90.56 108 ASN A N 1
ATOM 923 C CA . ASN A 1 108 ? 5.483 8.722 4.117 1.00 90.56 108 ASN A CA 1
ATOM 924 C C . ASN A 1 108 ? 5.464 9.974 5.017 1.00 90.56 108 ASN A C 1
ATOM 926 O O . ASN A 1 108 ? 5.232 9.859 6.217 1.00 90.56 108 ASN A O 1
ATOM 930 N N . GLN A 1 109 ? 5.675 11.170 4.451 1.00 88.56 109 GLN A N 1
ATOM 931 C CA . GLN A 1 109 ? 5.548 12.442 5.179 1.00 88.56 109 GLN A CA 1
ATOM 932 C C . GLN A 1 109 ? 4.100 12.949 5.270 1.00 88.56 109 GLN A C 1
ATOM 934 O O . GLN A 1 109 ? 3.781 13.745 6.153 1.00 88.56 109 GLN A O 1
ATOM 939 N N . LEU A 1 110 ? 3.225 12.527 4.353 1.00 89.62 110 LEU A N 1
ATOM 940 C CA . LEU A 1 110 ? 1.830 12.969 4.289 1.00 89.62 110 LEU A CA 1
ATOM 941 C C . LEU A 1 110 ? 0.886 12.083 5.103 1.00 89.62 110 LEU A C 1
ATOM 943 O O . LEU A 1 110 ? -0.131 12.571 5.600 1.00 89.62 110 LEU A O 1
ATOM 947 N N . VAL A 1 111 ? 1.185 10.791 5.225 1.00 86.12 111 VAL A N 1
ATOM 948 C CA . VAL A 1 111 ? 0.320 9.836 5.927 1.00 86.12 111 VAL A CA 1
ATOM 949 C C . VAL A 1 111 ? 0.237 10.170 7.417 1.00 86.12 111 VAL A C 1
ATOM 951 O O . VAL A 1 111 ? 1.222 10.543 8.052 1.00 86.12 111 VAL A O 1
ATOM 954 N N . SER A 1 112 ? -0.969 10.071 7.984 1.00 79.50 112 SER A N 1
ATOM 955 C CA . SER A 1 112 ? -1.194 10.376 9.397 1.00 79.50 112 SER A CA 1
ATOM 956 C C . SER A 1 112 ? -0.435 9.415 10.321 1.00 79.50 112 SER A C 1
ATOM 958 O O . SER A 1 112 ? -0.108 8.289 9.951 1.00 79.50 112 SER A O 1
ATOM 960 N N . SER A 1 113 ? -0.187 9.832 11.567 1.00 73.38 113 SER A N 1
ATOM 961 C CA . SER A 1 113 ? 0.530 9.021 12.567 1.00 73.38 113 SER A CA 1
ATOM 962 C C . SER A 1 113 ? -0.191 7.726 12.973 1.00 73.38 113 SER A C 1
ATOM 964 O O . SER A 1 113 ? 0.373 6.870 13.654 1.00 73.38 113 SER A O 1
ATOM 966 N N . ASP A 1 114 ? -1.441 7.557 12.566 1.00 72.44 114 ASP A N 1
ATOM 967 C CA . ASP A 1 114 ? -2.214 6.331 12.712 1.00 72.44 114 ASP A CA 1
ATOM 968 C C . ASP A 1 114 ? -2.471 5.630 11.368 1.00 72.44 114 ASP A C 1
ATOM 970 O O . ASP A 1 114 ? -3.127 4.589 11.341 1.00 72.44 114 ASP A O 1
ATOM 974 N N . GLY A 1 115 ? -1.991 6.191 10.260 1.00 80.44 115 GLY A N 1
ATOM 975 C CA . GLY A 1 115 ? -2.119 5.627 8.926 1.00 80.44 115 GLY A CA 1
ATOM 976 C C . GLY A 1 115 ? -1.170 4.456 8.671 1.00 80.44 115 GLY A C 1
ATOM 977 O O . GLY A 1 115 ? -0.281 4.153 9.469 1.00 80.44 115 GLY A O 1
ATOM 978 N N . ALA A 1 116 ? -1.385 3.788 7.544 1.00 87.19 116 ALA A N 1
ATOM 979 C CA . ALA A 1 116 ? -0.612 2.643 7.092 1.00 87.19 116 ALA A CA 1
ATOM 980 C C . ALA A 1 116 ? -0.175 2.831 5.638 1.00 87.19 116 ALA A C 1
ATOM 982 O O . ALA A 1 116 ? -0.929 3.354 4.814 1.00 87.19 116 ALA A O 1
ATOM 983 N N . VAL A 1 117 ? 1.040 2.374 5.340 1.00 93.50 117 VAL A N 1
ATOM 984 C CA . VAL A 1 117 ? 1.619 2.345 3.997 1.00 93.50 117 VAL A CA 1
ATOM 985 C C . VAL A 1 117 ? 2.220 0.962 3.786 1.00 93.50 117 VAL A C 1
ATOM 987 O O . VAL A 1 117 ? 3.235 0.629 4.397 1.00 93.50 117 VAL A O 1
ATOM 990 N N . ALA A 1 118 ? 1.590 0.157 2.937 1.00 96.62 118 ALA A N 1
ATOM 991 C CA . ALA A 1 118 ? 2.003 -1.214 2.659 1.00 96.62 118 ALA A CA 1
ATOM 992 C C . ALA A 1 118 ? 2.379 -1.356 1.183 1.00 96.62 118 ALA A C 1
ATOM 994 O O . ALA A 1 118 ? 1.532 -1.224 0.298 1.00 96.62 118 ALA A O 1
ATOM 995 N N . LEU A 1 119 ? 3.656 -1.618 0.912 1.00 97.94 119 LEU A N 1
ATOM 996 C CA . LEU A 1 119 ? 4.136 -1.974 -0.418 1.00 97.94 119 LEU A CA 1
ATOM 997 C C . LEU A 1 119 ? 3.706 -3.391 -0.745 1.00 97.94 119 LEU A C 1
ATOM 999 O O . LEU A 1 119 ? 3.762 -4.269 0.116 1.00 97.94 119 LEU A O 1
ATOM 1003 N N . PHE A 1 120 ? 3.364 -3.630 -2.003 1.00 98.25 120 PHE A N 1
ATOM 1004 C CA . PHE A 1 120 ? 3.097 -4.971 -2.483 1.00 98.25 120 PHE A CA 1
ATOM 1005 C C . PHE A 1 120 ? 3.673 -5.191 -3.876 1.00 98.25 120 PHE A C 1
ATOM 1007 O O . PHE A 1 120 ? 3.744 -4.274 -4.698 1.00 98.25 120 PHE A O 1
ATOM 1014 N N . ALA A 1 121 ? 4.057 -6.433 -4.147 1.00 98.31 121 ALA A N 1
ATOM 1015 C CA . ALA A 1 121 ? 4.462 -6.873 -5.469 1.00 98.31 121 ALA A CA 1
ATOM 1016 C C . ALA A 1 121 ? 3.942 -8.283 -5.751 1.00 98.31 121 ALA A C 1
ATOM 1018 O O . ALA A 1 121 ? 4.080 -9.177 -4.917 1.00 98.31 121 ALA A O 1
ATOM 1019 N N . ASN A 1 122 ? 3.371 -8.489 -6.935 1.00 97.94 122 ASN A N 1
ATOM 1020 C CA . ASN A 1 122 ? 3.155 -9.816 -7.493 1.00 97.94 122 ASN A CA 1
ATOM 1021 C C . ASN A 1 122 ? 4.356 -10.159 -8.374 1.00 97.94 122 ASN A C 1
ATOM 1023 O O . ASN A 1 122 ? 4.609 -9.496 -9.379 1.00 97.94 122 ASN A O 1
ATOM 1027 N N . ASN A 1 123 ? 5.100 -11.188 -7.977 1.00 96.62 123 ASN A N 1
ATOM 1028 C CA . ASN A 1 123 ? 6.302 -11.645 -8.674 1.00 96.62 123 ASN A CA 1
ATOM 1029 C C . ASN A 1 123 ? 6.033 -12.853 -9.585 1.00 96.62 123 ASN A C 1
ATOM 1031 O O . ASN A 1 123 ? 6.972 -13.465 -10.096 1.00 96.62 123 ASN A O 1
ATOM 1035 N N . VAL A 1 124 ? 4.766 -13.220 -9.790 1.00 94.50 124 VAL A N 1
ATOM 1036 C CA . VAL A 1 124 ? 4.392 -14.317 -10.681 1.00 94.50 124 VAL A CA 1
ATOM 1037 C C . VAL A 1 124 ? 4.574 -13.865 -12.136 1.00 94.50 124 VAL A C 1
ATOM 1039 O O . VAL A 1 124 ? 3.996 -12.852 -12.549 1.00 94.50 124 VAL A O 1
ATOM 1042 N N . PRO A 1 125 ? 5.357 -14.599 -12.951 1.00 91.25 125 PRO A N 1
ATOM 1043 C CA . PRO A 1 125 ? 5.478 -14.314 -14.375 1.00 91.25 125 PRO A CA 1
ATOM 1044 C C . PRO A 1 125 ? 4.102 -14.214 -15.044 1.00 91.25 125 PRO A C 1
ATOM 1046 O O . PRO A 1 125 ? 3.203 -14.987 -14.730 1.00 91.25 125 PRO A O 1
ATOM 1049 N N . TYR A 1 126 ? 3.950 -13.276 -15.983 1.00 90.56 126 TYR A N 1
ATOM 1050 C CA . TYR A 1 126 ? 2.681 -12.941 -16.659 1.00 90.56 126 TYR A CA 1
ATOM 1051 C C . TYR A 1 126 ? 1.621 -12.243 -15.791 1.00 90.56 126 TYR A C 1
ATOM 1053 O O . TYR A 1 126 ? 0.553 -11.905 -16.297 1.00 90.56 126 TYR A O 1
ATOM 1061 N N . SER A 1 127 ? 1.908 -11.976 -14.517 1.00 94.56 127 SER A N 1
ATOM 1062 C CA . SER A 1 127 ? 1.014 -11.252 -13.603 1.00 94.56 127 SER A CA 1
ATOM 1063 C C . SER A 1 127 ? 1.786 -10.262 -12.730 1.00 94.56 127 SER A C 1
ATOM 1065 O O . SER A 1 127 ? 1.442 -10.046 -11.574 1.00 94.56 127 SER A O 1
ATOM 1067 N N . LEU A 1 128 ? 2.854 -9.679 -13.284 1.00 96.56 128 LEU A N 1
ATOM 1068 C CA . LEU A 1 128 ? 3.690 -8.726 -12.565 1.00 96.56 128 LEU A CA 1
ATOM 1069 C C . LEU A 1 128 ? 2.884 -7.485 -12.184 1.00 96.56 128 LEU A C 1
ATOM 1071 O O . LEU A 1 128 ? 2.369 -6.774 -13.047 1.00 96.56 128 LEU A O 1
ATOM 1075 N N . GLU A 1 129 ? 2.828 -7.211 -10.887 1.00 97.44 129 GLU A N 1
ATOM 1076 C CA . GLU A 1 129 ? 2.151 -6.047 -10.321 1.00 97.44 129 GLU A CA 1
ATOM 1077 C C . GLU A 1 129 ? 3.013 -5.445 -9.228 1.00 97.44 129 GLU A C 1
ATOM 1079 O O . GLU A 1 129 ? 3.652 -6.171 -8.471 1.00 97.44 129 GLU A O 1
ATOM 1084 N N . TYR A 1 130 ? 3.019 -4.124 -9.128 1.00 98.44 130 TYR A N 1
ATOM 1085 C CA . TYR A 1 130 ? 3.688 -3.411 -8.054 1.00 98.44 130 TYR A CA 1
ATOM 1086 C C . TYR A 1 130 ? 2.841 -2.211 -7.652 1.00 98.44 130 TYR A C 1
ATOM 1088 O O . TYR A 1 130 ? 2.149 -1.597 -8.474 1.00 98.44 130 TYR A O 1
ATOM 1096 N N . GLY A 1 131 ? 2.865 -1.883 -6.372 1.00 98.19 131 GLY A N 1
ATOM 1097 C CA . GLY A 1 131 ? 2.151 -0.728 -5.880 1.00 98.19 131 GLY A CA 1
ATOM 1098 C C . GLY A 1 131 ? 2.248 -0.572 -4.380 1.00 98.19 131 GLY A C 1
ATOM 1099 O O . GLY A 1 131 ? 2.997 -1.261 -3.687 1.00 98.19 131 GLY A O 1
ATOM 1100 N N . VAL A 1 132 ? 1.456 0.369 -3.890 1.00 98.25 132 VAL A N 1
ATOM 1101 C CA . VAL A 1 132 ? 1.352 0.673 -2.470 1.00 98.25 132 VAL A CA 1
ATOM 1102 C C . VAL A 1 132 ? -0.107 0.841 -2.087 1.00 98.25 132 VAL A C 1
ATOM 1104 O O . VAL A 1 132 ? -0.871 1.493 -2.795 1.00 98.25 132 VAL A O 1
ATOM 1107 N N . VAL A 1 133 ? -0.500 0.239 -0.972 1.00 97.81 133 VAL A N 1
ATOM 1108 C CA . VAL A 1 133 ? -1.776 0.497 -0.309 1.00 97.81 133 VAL A CA 1
ATOM 1109 C C . VAL A 1 133 ? -1.547 1.546 0.764 1.00 97.81 133 VAL A C 1
ATOM 1111 O O . VAL A 1 133 ? -0.640 1.414 1.586 1.00 97.81 133 VAL A O 1
ATOM 1114 N N . ILE A 1 134 ? -2.383 2.578 0.760 1.00 96.00 134 ILE A N 1
ATOM 1115 C CA . ILE A 1 134 ? -2.335 3.668 1.726 1.00 96.00 134 ILE A CA 1
ATOM 1116 C C . ILE A 1 134 ? -3.677 3.748 2.439 1.00 96.00 134 ILE A C 1
ATOM 1118 O O . ILE A 1 134 ? -4.726 3.848 1.799 1.00 96.00 134 ILE A O 1
ATOM 1122 N N . GLU A 1 135 ? -3.632 3.762 3.767 1.00 92.56 135 GLU A N 1
ATOM 1123 C CA . GLU A 1 135 ? -4.768 4.094 4.622 1.00 92.56 135 GLU A CA 1
ATOM 1124 C C . GLU A 1 135 ? -4.398 5.281 5.506 1.00 92.56 135 GLU A C 1
ATOM 1126 O O . GLU A 1 135 ? -3.423 5.229 6.250 1.00 92.56 135 GLU A O 1
ATOM 1131 N N . THR A 1 136 ? -5.166 6.365 5.443 1.00 88.56 136 THR A N 1
ATOM 1132 C CA . THR A 1 136 ? -4.866 7.582 6.211 1.00 88.56 136 THR A CA 1
ATOM 1133 C C . THR A 1 136 ? -6.141 8.320 6.597 1.00 88.56 136 THR A C 1
ATOM 1135 O O . THR A 1 136 ? -7.158 8.251 5.901 1.00 88.56 136 THR A O 1
ATOM 1138 N N . LEU A 1 137 ? -6.092 9.041 7.717 1.00 85.25 137 LEU A N 1
ATOM 1139 C CA . LEU A 1 137 ? -7.153 9.974 8.102 1.00 85.25 137 LEU A CA 1
ATOM 1140 C C . LEU A 1 137 ? -7.004 11.328 7.412 1.00 85.25 137 LEU A C 1
ATOM 1142 O O . LEU A 1 137 ? -7.992 11.927 6.990 1.00 85.25 137 LEU A O 1
ATOM 1146 N N . ASN A 1 138 ? -5.763 11.797 7.309 1.00 82.44 138 ASN A N 1
ATOM 1147 C CA . ASN A 1 138 ? -5.432 13.139 6.849 1.00 82.44 138 ASN A CA 1
ATOM 1148 C C . ASN A 1 138 ? -4.695 13.083 5.510 1.00 82.44 138 ASN A C 1
ATOM 1150 O O . ASN A 1 138 ? -4.132 12.052 5.139 1.00 82.44 138 ASN A O 1
ATOM 1154 N N . ASN A 1 139 ? -4.686 14.213 4.807 1.00 89.00 139 ASN A N 1
ATOM 1155 C CA . ASN A 1 139 ? -3.899 14.443 3.595 1.00 89.00 139 ASN A CA 1
ATOM 1156 C C . ASN A 1 139 ? -4.195 13.484 2.422 1.00 89.00 139 ASN A C 1
ATOM 1158 O O . ASN A 1 139 ? -3.357 13.264 1.549 1.00 89.00 139 ASN A O 1
ATOM 1162 N N . PHE A 1 140 ? -5.382 12.866 2.407 1.00 92.81 140 PHE A N 1
ATOM 1163 C CA . PHE A 1 140 ? -5.753 11.897 1.373 1.00 92.81 140 PHE A CA 1
ATOM 1164 C C . PHE A 1 140 ? -5.796 12.527 -0.023 1.00 92.81 140 PHE A C 1
ATOM 1166 O O . PHE A 1 140 ? -5.335 11.920 -0.984 1.00 92.81 140 PHE A O 1
ATOM 1173 N N . GLU A 1 141 ? -6.329 13.747 -0.139 1.00 93.81 141 GLU A N 1
ATOM 1174 C CA . GLU A 1 141 ? -6.430 14.445 -1.425 1.00 93.81 141 GLU A CA 1
ATOM 1175 C C . GLU A 1 141 ? -5.052 14.855 -1.955 1.00 93.81 141 GLU A C 1
ATOM 1177 O O . GLU A 1 141 ? -4.792 14.781 -3.156 1.00 93.81 141 GLU A O 1
ATOM 1182 N N . GLU A 1 142 ? -4.150 15.255 -1.062 1.00 96.31 142 GLU A N 1
ATOM 1183 C CA . GLU A 1 142 ? -2.754 15.554 -1.359 1.00 96.31 142 GLU A CA 1
ATOM 1184 C C . GLU A 1 142 ? -2.028 14.309 -1.870 1.00 96.31 142 GLU A C 1
ATOM 1186 O O . GLU A 1 142 ? -1.340 14.384 -2.885 1.00 96.31 142 GLU A O 1
ATOM 1191 N N . ILE A 1 143 ? -2.238 13.153 -1.233 1.00 95.94 143 ILE A N 1
ATOM 1192 C CA . ILE A 1 143 ? -1.669 11.870 -1.666 1.00 95.94 143 ILE A CA 1
ATOM 1193 C C . ILE A 1 143 ? -2.199 11.469 -3.049 1.00 95.94 143 ILE A C 1
ATOM 1195 O O . ILE A 1 143 ? -1.418 11.050 -3.905 1.00 95.94 143 ILE A O 1
ATOM 1199 N N . THR A 1 144 ? -3.498 11.635 -3.320 1.00 96.69 144 THR A N 1
ATOM 1200 C CA . THR A 1 144 ? -4.050 11.324 -4.650 1.00 96.69 144 THR A CA 1
ATOM 1201 C C . THR A 1 144 ? -3.517 12.268 -5.730 1.00 96.69 144 THR A C 1
ATOM 1203 O O . THR A 1 144 ? -3.128 11.804 -6.798 1.00 96.69 144 THR A O 1
ATOM 1206 N N . LYS A 1 145 ? -3.395 13.572 -5.439 1.00 97.38 145 LYS A N 1
ATOM 1207 C CA . LYS A 1 145 ? -2.788 14.554 -6.360 1.00 97.38 145 LYS A CA 1
ATOM 1208 C C . LYS A 1 145 ? -1.308 14.265 -6.607 1.00 97.38 145 LYS A C 1
ATOM 1210 O O . LYS A 1 145 ? -0.806 14.458 -7.713 1.00 97.38 145 LYS A O 1
ATOM 1215 N N . LEU A 1 146 ? -0.597 13.798 -5.583 1.00 97.19 146 LEU A N 1
ATOM 1216 C CA . LEU A 1 146 ? 0.789 13.374 -5.711 1.00 97.19 146 LEU A CA 1
ATOM 1217 C C . LEU A 1 146 ? 0.904 12.180 -6.667 1.00 97.19 146 LEU A C 1
ATOM 1219 O O . LEU A 1 146 ? 1.757 12.193 -7.548 1.00 97.19 146 LEU A O 1
ATOM 1223 N N . ALA A 1 147 ? 0.020 11.187 -6.561 1.00 96.56 147 ALA A N 1
ATOM 1224 C CA . ALA A 1 147 ? 0.001 10.052 -7.485 1.00 96.56 147 ALA A CA 1
ATOM 1225 C C . ALA A 1 147 ? -0.212 10.495 -8.943 1.00 96.56 147 ALA A C 1
ATOM 1227 O O . ALA A 1 147 ? 0.493 10.034 -9.841 1.00 96.56 147 ALA A O 1
ATOM 1228 N N . GLU A 1 148 ? -1.125 11.445 -9.171 1.00 95.50 148 GLU A N 1
ATOM 1229 C CA . GLU A 1 148 ? -1.376 12.033 -10.493 1.00 95.50 148 GLU A CA 1
ATOM 1230 C C . GLU A 1 148 ? -0.139 12.753 -11.051 1.00 95.50 148 GLU A C 1
ATOM 1232 O O . GLU A 1 148 ? 0.193 12.576 -12.224 1.00 95.50 148 GLU A O 1
ATOM 1237 N N . LYS A 1 149 ? 0.602 13.501 -10.217 1.00 96.25 149 LYS A N 1
ATOM 1238 C CA . LYS A 1 149 ? 1.868 14.156 -10.606 1.00 96.25 149 LYS A CA 1
ATOM 1239 C C . LYS A 1 149 ? 2.901 13.150 -11.125 1.00 96.25 149 LYS A C 1
ATOM 1241 O O . LYS A 1 149 ? 3.621 13.457 -12.071 1.00 96.25 149 LYS A O 1
ATOM 1246 N N . TYR A 1 150 ? 2.958 11.959 -10.532 1.00 95.50 150 TYR A N 1
ATOM 1247 C CA . TYR A 1 150 ? 3.833 10.869 -10.977 1.00 95.50 150 TYR A CA 1
ATOM 1248 C C . TYR A 1 150 ? 3.210 10.000 -12.086 1.00 95.50 150 TYR A C 1
ATOM 1250 O O . TYR A 1 150 ? 3.843 9.056 -12.551 1.00 95.50 150 TYR A O 1
ATOM 1258 N N . SER A 1 151 ? 1.999 10.327 -12.556 1.00 96.06 151 SER A N 1
ATOM 1259 C CA . SER A 1 151 ? 1.242 9.541 -13.543 1.00 96.06 151 SER A CA 1
ATOM 1260 C C . SER A 1 151 ? 0.992 8.089 -13.109 1.00 96.06 151 SER A C 1
ATOM 1262 O O . SER A 1 151 ? 0.960 7.179 -13.938 1.00 96.06 151 SER A O 1
ATOM 1264 N N . TYR A 1 152 ? 0.819 7.865 -11.805 1.00 97.38 152 TYR A N 1
ATOM 1265 C CA . TYR A 1 152 ? 0.469 6.560 -11.250 1.00 97.38 152 TYR A CA 1
ATOM 1266 C C . TYR A 1 152 ? -1.044 6.357 -11.211 1.00 97.38 152 TYR A C 1
ATOM 1268 O O . TYR A 1 152 ? -1.821 7.305 -11.093 1.00 97.38 152 TYR A O 1
ATOM 1276 N N . GLN A 1 153 ? -1.472 5.100 -11.321 1.00 97.19 153 GLN A N 1
ATOM 1277 C CA . GLN A 1 153 ? -2.889 4.763 -11.375 1.00 97.19 153 GLN A CA 1
ATOM 1278 C C . GLN A 1 153 ? -3.454 4.598 -9.963 1.00 97.19 153 GLN A C 1
ATOM 1280 O O . GLN A 1 153 ? -2.934 3.827 -9.160 1.00 97.19 153 GLN A O 1
ATOM 1285 N N . LEU A 1 154 ? -4.562 5.283 -9.689 1.00 97.56 154 LEU A N 1
ATOM 1286 C CA . LEU A 1 154 ? -5.332 5.129 -8.457 1.00 97.56 154 LEU A CA 1
ATOM 1287 C C . LEU A 1 154 ? -6.315 3.956 -8.585 1.00 97.56 154 LEU A C 1
ATOM 1289 O O . LEU A 1 154 ? -7.017 3.826 -9.588 1.00 97.56 154 LEU A O 1
ATOM 1293 N N . ASP A 1 155 ? -6.386 3.126 -7.552 1.00 96.94 155 ASP A N 1
ATOM 1294 C CA . ASP A 1 155 ? -7.283 1.981 -7.435 1.00 96.94 155 ASP A CA 1
ATOM 1295 C C . ASP A 1 155 ? -7.963 2.014 -6.060 1.00 96.94 155 ASP A C 1
ATOM 1297 O O . ASP A 1 155 ? -7.378 1.684 -5.031 1.00 96.94 155 ASP A O 1
ATOM 1301 N N . TYR A 1 156 ? -9.222 2.450 -6.037 1.00 94.38 156 TYR A N 1
ATOM 1302 C CA . TYR A 1 156 ? -10.025 2.529 -4.811 1.00 94.38 156 TYR A CA 1
ATOM 1303 C C . TYR A 1 156 ? -10.688 1.198 -4.438 1.00 94.38 156 TYR A C 1
ATOM 1305 O O . TYR A 1 156 ? -11.272 1.085 -3.359 1.00 94.38 156 TYR A O 1
ATOM 1313 N N . SER A 1 157 ? -10.639 0.207 -5.333 1.00 93.00 157 SER A N 1
ATOM 1314 C CA . SER A 1 157 ? -11.241 -1.108 -5.107 1.00 93.00 157 SER A CA 1
ATOM 1315 C C . SER A 1 157 ? -10.328 -2.041 -4.315 1.00 93.00 157 SER A C 1
ATOM 1317 O O . SER A 1 157 ? -10.807 -3.001 -3.722 1.00 93.00 157 SER A O 1
ATOM 1319 N N . PHE A 1 158 ? -9.034 -1.726 -4.258 1.00 91.88 158 PHE A N 1
ATOM 1320 C CA . PHE A 1 158 ? -8.016 -2.543 -3.617 1.00 91.88 158 PHE A CA 1
ATOM 1321 C C . PHE A 1 158 ? -7.436 -1.837 -2.386 1.00 91.88 158 PHE A C 1
ATOM 1323 O O . PHE A 1 158 ? -6.989 -0.693 -2.454 1.00 91.88 158 PHE A O 1
ATOM 1330 N N . GLY A 1 159 ? -7.445 -2.512 -1.241 1.00 92.12 159 GLY A N 1
ATOM 1331 C CA . GLY A 1 159 ? -6.881 -2.030 0.016 1.00 92.12 159 GLY A CA 1
ATOM 1332 C C . GLY A 1 159 ? -6.273 -3.161 0.841 1.00 92.12 159 GLY A C 1
ATOM 1333 O O . GLY A 1 159 ? -5.937 -4.219 0.317 1.00 92.12 159 GLY A O 1
ATOM 1334 N N . ILE A 1 160 ? -6.123 -2.949 2.154 1.00 89.75 160 ILE A N 1
ATOM 1335 C CA . ILE A 1 160 ? -5.432 -3.910 3.032 1.00 89.75 160 ILE A CA 1
ATOM 1336 C C . ILE A 1 160 ? -6.160 -5.261 3.090 1.00 89.75 160 ILE A C 1
ATOM 1338 O O . ILE A 1 160 ? -5.520 -6.295 3.244 1.00 89.75 160 ILE A O 1
ATOM 1342 N N . THR A 1 161 ? -7.489 -5.272 2.953 1.00 89.62 161 THR A N 1
ATOM 1343 C CA . THR A 1 161 ? -8.277 -6.517 2.995 1.00 89.62 161 THR A CA 1
ATOM 1344 C C . THR A 1 161 ? -8.004 -7.385 1.772 1.00 89.62 161 THR A C 1
ATOM 1346 O O . THR A 1 161 ? -7.656 -8.552 1.921 1.00 89.62 161 THR A O 1
ATOM 1349 N N . GLU A 1 162 ? -8.084 -6.796 0.580 1.00 93.19 162 GLU A N 1
ATOM 1350 C CA . GLU A 1 162 ? -7.804 -7.474 -0.687 1.00 93.19 162 GLU A CA 1
ATOM 1351 C C . GLU A 1 162 ? -6.323 -7.888 -0.772 1.00 93.19 162 GLU A C 1
ATOM 1353 O O . GLU A 1 162 ? -5.994 -8.983 -1.229 1.00 93.19 162 GLU A O 1
ATOM 1358 N N . LEU A 1 163 ? -5.420 -7.050 -0.247 1.00 94.25 163 LEU A N 1
ATOM 1359 C CA . LEU A 1 163 ? -4.004 -7.384 -0.128 1.00 94.25 163 LEU A CA 1
ATOM 1360 C C . LEU A 1 163 ? -3.777 -8.599 0.784 1.00 94.25 163 LEU A C 1
ATOM 1362 O O . LEU A 1 163 ? -3.039 -9.511 0.412 1.00 94.25 163 LEU A O 1
ATOM 1366 N N . ALA A 1 164 ? -4.424 -8.638 1.952 1.00 90.88 164 ALA A N 1
ATOM 1367 C CA . ALA A 1 164 ? -4.310 -9.747 2.895 1.00 90.88 164 ALA A CA 1
ATOM 1368 C C . ALA A 1 164 ? -4.860 -11.061 2.318 1.00 90.88 164 ALA A C 1
ATOM 1370 O O . ALA A 1 164 ? -4.262 -12.115 2.530 1.00 90.88 164 ALA A O 1
ATOM 1371 N N . GLU A 1 165 ? -5.957 -11.008 1.561 1.00 92.75 165 GLU A N 1
ATOM 1372 C CA . GLU A 1 165 ? -6.485 -12.165 0.830 1.00 92.75 165 GLU A CA 1
ATOM 1373 C C . GLU A 1 165 ? -5.463 -12.679 -0.197 1.00 92.75 165 GLU A C 1
ATOM 1375 O O . GLU A 1 165 ? -5.117 -13.861 -0.199 1.00 92.75 165 GLU A O 1
ATOM 1380 N N . GLY A 1 166 ? -4.867 -11.789 -0.996 1.00 91.88 166 GLY A N 1
ATOM 1381 C CA . GLY A 1 166 ? -3.817 -12.177 -1.939 1.00 91.88 166 GLY A CA 1
ATOM 1382 C C . GLY A 1 166 ? -2.556 -12.738 -1.260 1.00 91.88 166 GLY A C 1
ATOM 1383 O O . GLY A 1 166 ? -1.947 -13.680 -1.769 1.00 91.88 166 GLY A O 1
ATOM 1384 N N . MET A 1 167 ? -2.182 -12.242 -0.074 1.00 91.19 167 MET A N 1
ATOM 1385 C CA . MET A 1 167 ? -1.088 -12.820 0.722 1.00 91.19 167 MET A CA 1
ATOM 1386 C C . MET A 1 167 ? -1.381 -14.263 1.153 1.00 91.19 167 MET A C 1
ATOM 1388 O O . MET A 1 167 ? -0.485 -15.106 1.097 1.00 91.19 167 MET A O 1
ATOM 1392 N N . GLN A 1 168 ? -2.622 -14.578 1.548 1.00 91.75 168 GLN A N 1
ATOM 1393 C CA . GLN A 1 168 ? -3.019 -15.951 1.907 1.00 91.75 168 GLN A CA 1
ATOM 1394 C C . GLN A 1 168 ? -2.853 -16.922 0.731 1.00 91.75 168 GLN A C 1
ATOM 1396 O O . GLN A 1 168 ? -2.543 -18.096 0.932 1.00 91.75 168 GLN A O 1
ATOM 1401 N N . HIS A 1 169 ? -2.987 -16.414 -0.493 1.00 91.88 169 HIS A N 1
ATOM 1402 C CA . HIS A 1 169 ? -2.778 -17.158 -1.732 1.00 91.88 169 HIS A CA 1
ATOM 1403 C C . HIS A 1 169 ? -1.352 -17.058 -2.292 1.00 91.88 169 HIS A C 1
ATOM 1405 O O . HIS A 1 169 ? -1.112 -17.500 -3.412 1.00 91.88 169 HIS A O 1
ATOM 1411 N N . GLN A 1 170 ? -0.398 -16.510 -1.526 1.00 88.88 170 GLN A N 1
ATOM 1412 C CA . GLN A 1 170 ? 0.999 -16.305 -1.943 1.00 88.88 170 GLN A CA 1
ATOM 1413 C C . GLN A 1 170 ? 1.148 -15.446 -3.210 1.00 88.88 170 GLN A C 1
ATOM 1415 O O . GLN A 1 170 ? 2.168 -15.505 -3.894 1.00 88.88 170 GLN A O 1
ATOM 1420 N N . GLN A 1 171 ? 0.135 -14.639 -3.529 1.00 94.25 171 GLN A N 1
ATOM 1421 C CA . GLN A 1 171 ? 0.128 -13.786 -4.711 1.00 94.25 171 GLN A CA 1
ATOM 1422 C C . GLN A 1 171 ? 1.015 -12.554 -4.525 1.00 94.25 171 GLN A C 1
ATOM 1424 O O . GLN A 1 171 ? 1.644 -12.101 -5.479 1.00 94.25 171 GLN A O 1
ATOM 1429 N N . TYR A 1 172 ? 1.062 -12.009 -3.306 1.00 97.56 172 TYR A N 1
ATOM 1430 C CA . TYR A 1 172 ? 1.747 -10.753 -3.022 1.00 97.56 172 TYR A CA 1
ATOM 1431 C C . TYR A 1 172 ? 2.854 -10.914 -1.980 1.00 97.56 172 TYR A C 1
ATOM 1433 O O . TYR A 1 172 ? 2.618 -11.363 -0.858 1.00 97.56 172 TYR A O 1
ATOM 1441 N N . ASN A 1 173 ? 4.054 -10.460 -2.339 1.00 97.31 173 ASN A N 1
ATOM 1442 C CA . ASN A 1 173 ? 5.093 -10.083 -1.391 1.00 97.31 173 ASN A CA 1
ATOM 1443 C C . ASN A 1 173 ? 4.749 -8.703 -0.830 1.00 97.31 173 ASN A C 1
ATOM 1445 O O . ASN A 1 173 ? 4.401 -7.810 -1.601 1.00 97.31 173 ASN A O 1
ATOM 1449 N N . VAL A 1 174 ? 4.860 -8.520 0.487 1.00 96.81 174 VAL A N 1
ATOM 1450 C CA . VAL A 1 174 ? 4.429 -7.290 1.167 1.00 96.81 174 VAL A CA 1
ATOM 1451 C C . VAL A 1 174 ? 5.499 -6.795 2.129 1.00 96.81 174 VAL A C 1
ATOM 1453 O O . VAL A 1 174 ? 6.160 -7.593 2.795 1.00 96.81 174 VAL A O 1
ATOM 1456 N N . ALA A 1 175 ? 5.656 -5.475 2.207 1.00 95.69 175 ALA A N 1
ATOM 1457 C CA . ALA A 1 175 ? 6.499 -4.813 3.192 1.00 95.69 175 ALA A CA 1
ATOM 1458 C C . ALA A 1 175 ? 5.870 -3.492 3.638 1.00 95.69 175 ALA A C 1
ATOM 1460 O O . ALA A 1 175 ? 5.420 -2.699 2.813 1.00 95.69 175 ALA A O 1
ATOM 1461 N N . ASP A 1 176 ? 5.902 -3.224 4.938 1.00 92.06 176 ASP A N 1
ATOM 1462 C CA . ASP A 1 176 ? 5.401 -1.965 5.483 1.00 92.06 176 ASP A CA 1
ATOM 1463 C C . ASP A 1 176 ? 6.465 -0.864 5.409 1.00 92.06 176 ASP A C 1
ATOM 1465 O O . ASP A 1 176 ? 7.644 -1.086 5.717 1.00 92.06 176 ASP A O 1
ATOM 1469 N N . ILE A 1 177 ? 6.030 0.347 5.056 1.00 89.19 177 ILE A N 1
ATOM 1470 C CA . ILE A 1 177 ? 6.806 1.571 5.247 1.00 89.19 177 ILE A CA 1
ATOM 1471 C C . ILE A 1 177 ? 6.375 2.178 6.580 1.00 89.19 177 ILE A C 1
ATOM 1473 O O . ILE A 1 177 ? 5.253 2.650 6.754 1.00 89.19 177 ILE A O 1
ATOM 1477 N N . GLY A 1 178 ? 7.286 2.129 7.545 1.00 79.50 178 GLY A N 1
ATOM 1478 C CA . GLY A 1 178 ? 7.090 2.724 8.856 1.00 79.50 178 GLY A CA 1
ATOM 1479 C C . GLY A 1 178 ? 7.251 4.240 8.822 1.00 79.50 178 GLY A C 1
ATOM 1480 O O . GLY A 1 178 ? 7.987 4.803 8.004 1.00 79.50 178 GLY A O 1
ATOM 1481 N N . GLN A 1 179 ? 6.611 4.895 9.787 1.00 74.69 179 GLN A N 1
ATOM 1482 C CA . GLN A 1 179 ? 6.792 6.325 10.008 1.00 74.69 179 GLN A CA 1
ATOM 1483 C C . GLN A 1 179 ? 8.266 6.646 10.242 1.00 74.69 179 GLN A C 1
ATOM 1485 O O . GLN A 1 179 ? 8.971 5.913 10.938 1.00 74.69 179 GLN A O 1
ATOM 1490 N N . PHE A 1 180 ? 8.711 7.758 9.660 1.00 75.50 180 PHE A N 1
ATOM 1491 C CA . PHE A 1 180 ? 10.082 8.264 9.770 1.00 75.50 180 PHE A CA 1
ATOM 1492 C C . PHE A 1 1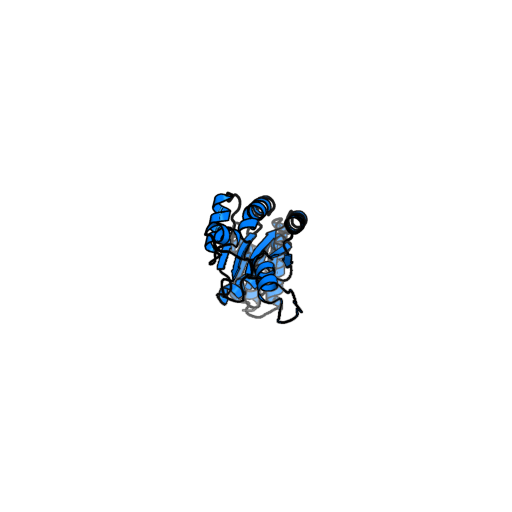80 ? 11.166 7.374 9.142 1.00 75.50 180 PHE A C 1
ATOM 1494 O O . PHE A 1 180 ? 12.349 7.642 9.351 1.00 75.50 180 PHE A O 1
ATOM 1501 N N . MET A 1 181 ? 10.803 6.349 8.358 1.00 84.75 181 MET A N 1
ATOM 1502 C CA . MET A 1 181 ? 11.782 5.647 7.523 1.00 84.75 181 MET A CA 1
ATOM 1503 C C . MET A 1 181 ? 12.491 6.634 6.597 1.00 84.75 181 MET A C 1
ATOM 1505 O O . MET A 1 181 ? 11.859 7.505 5.994 1.00 84.75 181 MET A O 1
ATOM 1509 N N . THR A 1 182 ? 13.809 6.480 6.486 1.00 92.31 182 THR A N 1
ATOM 1510 C CA . THR A 1 182 ? 14.611 7.275 5.558 1.00 92.31 182 THR A CA 1
ATOM 1511 C C . THR A 1 182 ? 14.392 6.804 4.121 1.00 92.31 182 THR A C 1
ATOM 1513 O O . THR A 1 182 ? 13.914 5.694 3.881 1.00 92.31 182 THR A O 1
ATOM 1516 N N . LEU A 1 183 ? 14.794 7.616 3.140 1.00 95.19 183 LEU A N 1
ATOM 1517 C CA . LEU A 1 183 ? 14.742 7.222 1.729 1.00 95.19 183 LEU A CA 1
ATOM 1518 C C . LEU A 1 183 ? 15.515 5.917 1.456 1.00 95.19 183 LEU A C 1
ATOM 1520 O O . LEU A 1 183 ? 15.071 5.095 0.659 1.00 95.19 183 LEU A O 1
ATOM 1524 N N . GLU A 1 184 ? 16.649 5.704 2.126 1.00 96.88 184 GLU A N 1
ATOM 1525 C CA . GLU A 1 184 ? 17.440 4.477 1.971 1.00 96.88 184 GLU A CA 1
ATOM 1526 C C . GLU A 1 184 ? 16.732 3.257 2.573 1.00 96.88 184 GLU A C 1
ATOM 1528 O O . GLU A 1 184 ? 16.717 2.190 1.958 1.00 96.88 184 GLU A O 1
ATOM 1533 N N . ASP A 1 185 ? 16.050 3.420 3.711 1.00 93.75 185 ASP A N 1
ATOM 1534 C CA . ASP A 1 185 ? 15.217 2.355 4.279 1.00 93.75 185 ASP A CA 1
ATOM 1535 C C . ASP A 1 185 ? 14.038 2.022 3.359 1.00 93.75 185 ASP A C 1
ATOM 1537 O O . ASP A 1 185 ? 13.721 0.851 3.160 1.00 93.75 185 ASP A O 1
ATOM 1541 N N . ILE A 1 186 ? 13.411 3.035 2.752 1.00 95.56 186 ILE A N 1
ATOM 1542 C CA . ILE A 1 186 ? 12.329 2.844 1.776 1.00 95.56 186 ILE A CA 1
ATOM 1543 C C . ILE A 1 186 ? 12.834 2.042 0.573 1.00 95.56 186 ILE A C 1
ATOM 1545 O O . ILE A 1 186 ? 12.203 1.055 0.197 1.00 95.56 186 ILE A O 1
ATOM 1549 N N . LYS A 1 187 ? 13.991 2.399 -0.000 1.00 97.50 187 LYS A N 1
ATOM 1550 C CA . LYS A 1 187 ? 14.607 1.634 -1.100 1.00 97.50 187 LYS A CA 1
ATOM 1551 C C . LYS A 1 187 ? 14.859 0.180 -0.707 1.00 97.50 187 LYS A C 1
ATOM 1553 O O . LYS A 1 187 ? 14.572 -0.723 -1.493 1.00 97.50 187 LYS A O 1
ATOM 1558 N N . LEU A 1 188 ? 15.348 -0.053 0.513 1.00 96.56 188 LEU A N 1
ATOM 1559 C CA . LEU A 1 188 ? 15.542 -1.400 1.040 1.00 96.56 188 LEU A CA 1
ATOM 1560 C C . LEU A 1 188 ? 14.210 -2.153 1.162 1.00 96.56 188 LEU A C 1
ATOM 1562 O O . LEU A 1 188 ? 14.136 -3.320 0.800 1.00 96.56 188 LEU A O 1
ATOM 1566 N N . ARG A 1 189 ? 13.128 -1.509 1.613 1.00 96.25 189 ARG A N 1
ATOM 1567 C CA . ARG A 1 189 ? 11.799 -2.146 1.660 1.00 96.25 189 ARG A CA 1
ATOM 1568 C C . ARG A 1 189 ? 11.289 -2.519 0.276 1.00 96.25 189 ARG A C 1
ATOM 1570 O O . ARG A 1 189 ? 10.799 -3.635 0.105 1.00 96.25 189 ARG A O 1
ATOM 1577 N N . VAL A 1 190 ? 11.464 -1.648 -0.715 1.00 97.56 190 VAL A N 1
ATOM 1578 C CA . VAL A 1 190 ? 11.093 -1.958 -2.102 1.00 97.56 190 VAL A CA 1
ATOM 1579 C C . VAL A 1 190 ? 11.861 -3.181 -2.608 1.00 97.56 190 VAL A C 1
ATOM 1581 O O . VAL A 1 190 ? 11.247 -4.099 -3.148 1.00 97.56 190 VAL A O 1
ATOM 1584 N N . SER A 1 191 ? 13.173 -3.265 -2.361 1.00 96.12 191 SER A N 1
ATOM 1585 C CA . SER A 1 191 ? 13.976 -4.410 -2.814 1.00 96.12 191 SER A CA 1
ATOM 1586 C C . SER A 1 191 ? 13.605 -5.738 -2.144 1.00 96.12 191 SER A C 1
ATOM 1588 O O . SER A 1 191 ? 13.881 -6.792 -2.708 1.00 96.12 191 SER A O 1
ATOM 1590 N N . THR A 1 192 ? 12.947 -5.718 -0.977 1.00 96.44 192 THR A N 1
ATOM 1591 C CA . THR A 1 192 ? 12.445 -6.948 -0.337 1.00 96.44 192 THR A CA 1
ATOM 1592 C C . THR A 1 192 ? 11.161 -7.497 -0.953 1.00 96.44 192 THR A C 1
ATOM 1594 O O . THR A 1 192 ? 10.863 -8.676 -0.756 1.00 96.44 192 THR A O 1
ATOM 1597 N N . VAL A 1 193 ? 10.391 -6.673 -1.676 1.00 97.00 193 VAL A N 1
ATOM 1598 C CA . VAL A 1 193 ? 9.121 -7.112 -2.277 1.00 97.00 193 VAL A CA 1
ATOM 1599 C C . VAL A 1 193 ? 9.259 -7.460 -3.751 1.00 97.00 193 VAL A C 1
ATOM 1601 O O . VAL A 1 193 ? 8.584 -8.380 -4.203 1.00 97.00 193 VAL A O 1
ATOM 1604 N N . VAL A 1 194 ? 10.134 -6.785 -4.496 1.00 97.56 194 VAL A N 1
ATOM 1605 C CA . VAL A 1 194 ? 10.344 -7.060 -5.926 1.00 97.56 194 VAL A CA 1
ATOM 1606 C C . VAL A 1 194 ? 11.389 -8.154 -6.141 1.00 97.56 194 VAL A C 1
ATOM 1608 O O . VAL A 1 194 ? 12.417 -8.191 -5.472 1.00 97.56 194 VAL A O 1
ATOM 1611 N N . LEU A 1 195 ? 11.129 -9.049 -7.095 1.00 96.62 195 LEU A N 1
ATOM 1612 C CA . LEU A 1 195 ? 12.043 -10.133 -7.460 1.00 96.62 195 LEU A CA 1
ATOM 1613 C C . LEU A 1 195 ? 12.888 -9.813 -8.700 1.00 96.62 195 LEU A C 1
ATOM 1615 O O . LEU A 1 195 ? 14.032 -10.255 -8.792 1.00 96.62 195 LEU A O 1
ATOM 1619 N N . PHE A 1 196 ? 12.329 -9.086 -9.668 1.00 96.06 196 PHE A N 1
ATOM 1620 C CA . PHE A 1 196 ? 13.009 -8.778 -10.928 1.00 96.06 196 PHE A CA 1
ATOM 1621 C C . PHE A 1 196 ? 1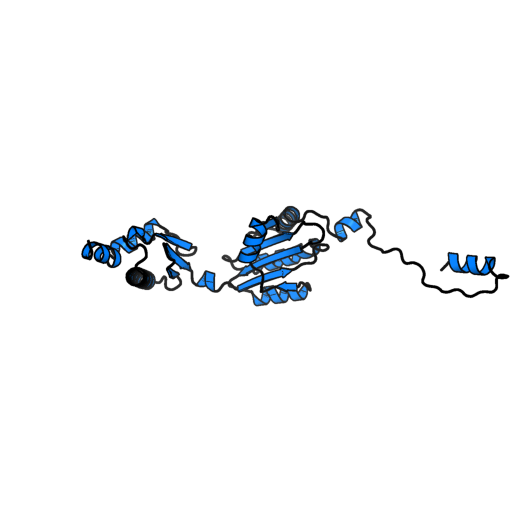3.582 -7.363 -10.911 1.00 96.06 196 PHE A C 1
ATOM 1623 O O . PHE A 1 196 ? 13.023 -6.478 -10.273 1.00 96.06 196 PHE A O 1
ATOM 1630 N N . ASP A 1 197 ? 14.683 -7.150 -11.635 1.00 94.62 197 ASP A N 1
ATOM 1631 C CA . ASP A 1 197 ? 15.274 -5.820 -11.798 1.00 94.62 197 ASP A CA 1
ATOM 1632 C C . ASP A 1 197 ? 14.324 -4.864 -12.536 1.00 94.62 197 ASP A C 1
ATOM 1634 O O . ASP A 1 197 ? 13.597 -5.265 -13.452 1.00 94.62 197 ASP A O 1
ATOM 1638 N N . SER A 1 198 ? 14.408 -3.574 -12.201 1.00 96.38 198 SER A N 1
ATOM 1639 C CA . SER A 1 198 ? 13.754 -2.519 -12.973 1.00 96.38 198 SER A CA 1
ATOM 1640 C C . SER A 1 198 ? 14.329 -2.443 -14.386 1.00 96.38 198 SER A C 1
ATOM 1642 O O . SER A 1 198 ? 15.454 -2.872 -14.668 1.00 96.38 198 SER A O 1
ATOM 1644 N N . LYS A 1 199 ? 13.577 -1.822 -15.289 1.00 95.12 199 LYS A N 1
ATOM 1645 C CA . LYS A 1 199 ? 14.019 -1.535 -16.648 1.00 95.12 199 LYS A CA 1
ATOM 1646 C C . LYS A 1 199 ? 15.314 -0.728 -16.650 1.00 95.12 199 LYS A C 1
ATOM 1648 O O . LYS A 1 199 ? 16.259 -1.128 -17.322 1.00 95.12 199 LYS A O 1
ATOM 1653 N N . THR A 1 200 ? 15.394 0.335 -15.849 1.00 94.19 200 THR A N 1
ATOM 1654 C CA . THR A 1 200 ? 16.619 1.135 -15.688 1.00 94.19 200 THR A CA 1
ATOM 1655 C C . THR A 1 200 ? 17.776 0.278 -15.169 1.00 94.19 200 THR A C 1
ATOM 1657 O O . THR A 1 200 ? 18.899 0.371 -15.662 1.00 94.19 200 THR A O 1
ATOM 1660 N N . GLY A 1 201 ? 17.511 -0.600 -14.195 1.00 94.06 201 GLY A N 1
ATOM 1661 C CA . GLY A 1 201 ? 18.500 -1.528 -13.651 1.00 94.06 201 GLY A CA 1
ATOM 1662 C C . GLY A 1 201 ? 19.052 -2.484 -14.710 1.00 94.06 201 GLY A C 1
ATOM 1663 O O . GLY A 1 201 ? 20.261 -2.701 -14.780 1.00 94.06 201 GLY A O 1
ATOM 1664 N N . LEU A 1 202 ? 18.187 -3.010 -15.575 1.00 95.25 202 LEU A N 1
ATOM 1665 C CA . LEU A 1 202 ? 18.565 -3.872 -16.694 1.00 95.25 202 LEU A CA 1
ATOM 1666 C C . LEU A 1 202 ? 19.313 -3.105 -17.795 1.00 95.25 202 LEU A C 1
ATOM 1668 O O . LEU A 1 202 ? 20.319 -3.604 -18.302 1.00 95.25 202 LEU A O 1
ATOM 1672 N N . GLU A 1 203 ? 18.892 -1.882 -18.127 1.00 94.44 203 GLU A N 1
ATOM 1673 C CA . GLU A 1 203 ? 19.602 -1.009 -19.075 1.00 94.44 203 GLU A CA 1
ATOM 1674 C C . GLU A 1 203 ? 21.029 -0.712 -18.591 1.00 94.44 203 GLU A C 1
ATOM 1676 O O . GLU A 1 203 ? 21.981 -0.837 -19.364 1.00 94.44 203 GLU A O 1
ATOM 1681 N N . ASN A 1 204 ? 21.206 -0.440 -17.294 1.00 93.94 204 ASN A N 1
ATOM 1682 C CA . ASN A 1 204 ? 22.521 -0.243 -16.673 1.00 93.94 204 ASN A CA 1
ATOM 1683 C C . ASN A 1 204 ? 23.404 -1.503 -16.711 1.00 93.94 204 ASN A C 1
ATOM 1685 O O . ASN A 1 204 ? 24.630 -1.400 -16.720 1.00 93.94 204 ASN A O 1
ATOM 1689 N N . LYS A 1 205 ? 22.798 -2.696 -16.7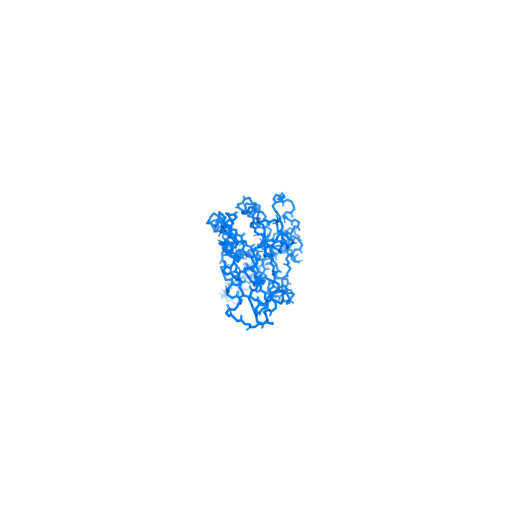75 1.00 95.38 205 LYS A N 1
ATOM 1690 C CA . LYS A 1 205 ? 23.495 -3.980 -16.982 1.00 95.38 205 LYS A CA 1
ATOM 1691 C C . LYS A 1 205 ? 23.771 -4.280 -18.464 1.00 95.38 205 LYS A C 1
ATOM 1693 O O . LYS A 1 205 ? 24.307 -5.339 -18.781 1.00 95.38 205 LYS A O 1
ATOM 1698 N N . GLY A 1 206 ? 23.424 -3.367 -19.374 1.00 93.62 206 GLY A N 1
ATOM 1699 C CA . GLY A 1 206 ? 23.634 -3.508 -20.816 1.00 93.62 206 GLY A CA 1
ATOM 1700 C C . GLY A 1 206 ? 22.521 -4.259 -21.553 1.00 93.62 206 GLY A C 1
ATOM 1701 O O . GLY A 1 206 ? 22.700 -4.618 -22.718 1.00 93.62 206 GLY A O 1
ATOM 1702 N N . VAL A 1 207 ? 21.371 -4.505 -20.913 1.00 92.12 207 VAL A N 1
ATOM 1703 C CA . VAL A 1 207 ? 20.224 -5.157 -21.559 1.00 92.12 207 VAL A CA 1
ATOM 1704 C C . VAL A 1 207 ? 19.494 -4.155 -22.452 1.00 92.12 207 VAL A C 1
ATOM 1706 O O . VAL A 1 207 ? 18.991 -3.129 -22.002 1.00 92.12 207 VAL A O 1
ATOM 1709 N N . GLY A 1 208 ? 19.414 -4.462 -23.747 1.00 87.88 208 GLY A N 1
ATOM 1710 C CA . GLY A 1 208 ? 18.704 -3.638 -24.719 1.00 87.88 208 GLY A CA 1
ATOM 1711 C C . GLY A 1 208 ? 17.224 -4.003 -24.829 1.00 87.88 208 GLY A C 1
ATOM 1712 O O . GLY A 1 208 ? 16.884 -5.118 -25.211 1.00 87.88 208 GLY A O 1
ATOM 1713 N N . PHE A 1 209 ? 16.338 -3.029 -24.615 1.00 85.62 209 PHE A N 1
ATOM 1714 C CA . PHE A 1 209 ? 14.886 -3.181 -24.823 1.00 85.62 209 PHE A CA 1
ATOM 1715 C C . PHE A 1 209 ? 14.426 -2.822 -26.245 1.00 85.62 209 PHE A C 1
ATOM 1717 O O . PHE A 1 209 ? 13.240 -2.903 -26.578 1.00 85.62 209 PHE A O 1
ATOM 1724 N N . ARG A 1 210 ? 15.356 -2.400 -27.112 1.00 82.75 210 ARG A N 1
ATOM 1725 C CA . ARG A 1 210 ? 15.045 -2.046 -28.500 1.00 82.75 210 ARG A CA 1
ATOM 1726 C C . ARG A 1 210 ? 14.628 -3.294 -29.264 1.00 82.75 210 ARG A C 1
ATOM 1728 O O . ARG A 1 210 ? 15.411 -4.222 -29.444 1.00 82.75 210 ARG A O 1
ATOM 1735 N N . ARG A 1 211 ? 13.403 -3.281 -29.787 1.00 79.56 211 ARG A N 1
ATOM 1736 C CA . ARG A 1 211 ? 12.951 -4.330 -30.700 1.00 79.56 211 ARG A CA 1
ATOM 1737 C C . ARG A 1 211 ? 13.712 -4.211 -32.023 1.00 79.56 211 ARG A C 1
ATOM 1739 O O . ARG A 1 211 ? 13.772 -3.105 -32.572 1.00 79.56 211 ARG A O 1
ATOM 1746 N N . PRO A 1 212 ? 14.255 -5.308 -32.570 1.00 80.69 212 PRO A N 1
ATOM 1747 C CA . PRO A 1 212 ? 14.814 -5.288 -33.911 1.00 80.69 212 PRO A CA 1
ATOM 1748 C C . PRO A 1 212 ? 13.696 -4.938 -34.897 1.00 80.69 212 PRO A C 1
ATOM 1750 O O . PRO A 1 212 ? 12.689 -5.636 -35.001 1.00 80.69 212 PRO A O 1
ATOM 1753 N N . HIS A 1 213 ? 13.854 -3.821 -35.599 1.00 73.06 213 HIS A N 1
ATOM 1754 C CA . HIS A 1 213 ? 12.913 -3.406 -36.629 1.00 73.06 213 HIS A CA 1
ATOM 1755 C C . HIS A 1 213 ? 13.405 -3.916 -37.977 1.00 73.06 213 HIS A C 1
ATOM 1757 O O . HIS A 1 213 ? 14.485 -3.548 -38.440 1.00 73.06 213 HIS A O 1
ATOM 1763 N N . LYS A 1 214 ? 12.592 -4.740 -38.644 1.00 71.75 214 LYS A N 1
ATOM 1764 C CA . LYS A 1 214 ? 12.796 -5.007 -40.067 1.00 71.75 214 LYS A CA 1
ATOM 1765 C C . LYS A 1 214 ? 12.473 -3.723 -40.824 1.00 71.75 214 LYS A C 1
ATOM 1767 O O . LYS A 1 214 ? 11.362 -3.204 -40.704 1.00 71.75 214 LYS A O 1
ATOM 1772 N N . LYS A 1 215 ? 13.428 -3.224 -41.608 1.00 71.00 215 LYS A N 1
ATOM 1773 C CA . LYS A 1 215 ? 13.213 -2.085 -42.507 1.00 71.00 215 LYS A CA 1
ATOM 1774 C C . LYS A 1 215 ? 12.031 -2.412 -43.422 1.00 71.00 215 LYS A C 1
ATOM 1776 O O . LYS A 1 215 ? 12.080 -3.375 -44.186 1.00 71.00 215 LYS A O 1
ATOM 1781 N N . LYS A 1 216 ? 10.940 -1.653 -43.305 1.00 69.94 216 LYS A N 1
ATOM 1782 C CA . LYS A 1 216 ? 9.740 -1.807 -44.140 1.00 69.94 216 LYS A CA 1
ATOM 1783 C C . LYS A 1 216 ? 9.904 -0.992 -45.423 1.00 69.94 216 LYS A C 1
ATOM 1785 O O . LYS A 1 216 ? 9.169 -0.040 -45.643 1.00 69.94 216 LYS A O 1
ATOM 1790 N N . VAL A 1 217 ? 10.890 -1.340 -46.245 1.00 75.38 217 VAL A N 1
ATOM 1791 C CA . VAL A 1 217 ? 11.047 -0.740 -47.576 1.00 75.38 217 VAL A CA 1
ATOM 1792 C C . VAL A 1 217 ? 10.717 -1.814 -48.602 1.00 75.38 217 VAL A C 1
ATOM 1794 O O . VAL A 1 217 ? 11.395 -2.837 -48.680 1.00 75.38 217 VAL A O 1
ATOM 1797 N N . PHE A 1 218 ? 9.637 -1.608 -49.354 1.00 77.25 218 PHE A N 1
ATOM 1798 C CA . PHE A 1 218 ? 9.364 -2.400 -50.546 1.00 77.25 218 PHE A CA 1
ATOM 1799 C C . PHE A 1 218 ? 10.170 -1.804 -51.694 1.00 77.25 218 PHE A C 1
ATOM 1801 O O . PHE A 1 218 ? 10.003 -0.631 -52.023 1.00 77.25 218 PHE A O 1
ATOM 1808 N N . ILE A 1 219 ? 11.059 -2.602 -52.279 1.00 79.19 219 ILE A N 1
ATOM 1809 C CA . ILE A 1 219 ? 11.960 -2.141 -53.331 1.00 79.19 219 ILE A CA 1
ATOM 1810 C C . ILE A 1 219 ? 11.651 -2.931 -54.586 1.00 79.19 219 ILE A C 1
ATOM 1812 O O . ILE A 1 219 ? 11.980 -4.111 -54.692 1.00 79.19 219 ILE A O 1
ATOM 1816 N N . SER A 1 220 ? 11.001 -2.258 -55.528 1.00 84.06 220 SER A N 1
ATOM 1817 C CA . SER A 1 220 ? 10.772 -2.770 -56.871 1.00 84.06 220 SER A CA 1
ATOM 1818 C C . SER A 1 220 ? 11.849 -2.218 -57.789 1.00 84.06 220 SER A C 1
ATOM 1820 O O . SER A 1 220 ? 11.969 -1.005 -57.952 1.00 84.06 220 SER A O 1
ATOM 1822 N N . TYR A 1 221 ? 12.635 -3.107 -58.384 1.00 87.88 221 TYR A N 1
ATOM 1823 C CA . TYR A 1 221 ? 13.697 -2.750 -59.312 1.00 87.88 221 TYR A CA 1
ATOM 1824 C C . TYR A 1 221 ? 13.800 -3.793 -60.427 1.00 87.88 221 TYR A C 1
ATOM 1826 O O . TYR A 1 221 ? 13.359 -4.934 -60.285 1.00 87.88 221 TYR A O 1
ATOM 1834 N N . SER A 1 222 ? 14.378 -3.402 -61.562 1.00 89.19 222 SER A N 1
ATOM 1835 C CA . SER A 1 222 ? 14.679 -4.336 -62.649 1.00 89.19 222 SER A CA 1
ATOM 1836 C C . SER A 1 222 ? 15.859 -5.225 -62.263 1.00 89.19 222 SER A C 1
ATOM 1838 O O . SER A 1 222 ? 16.858 -4.714 -61.768 1.00 89.19 222 SER A O 1
ATOM 1840 N N . HIS A 1 223 ? 15.807 -6.528 -62.561 1.00 85.38 223 HIS A N 1
ATOM 1841 C CA . HIS A 1 223 ? 16.868 -7.489 -62.220 1.00 85.38 223 HIS A CA 1
ATOM 1842 C C . HIS A 1 223 ? 18.292 -7.041 -62.611 1.00 85.38 223 HIS A C 1
ATOM 1844 O O . HIS A 1 223 ? 19.247 -7.400 -61.924 1.00 85.38 223 HIS A O 1
ATOM 1850 N N . LYS A 1 224 ? 18.437 -6.222 -63.664 1.00 92.94 224 LYS A N 1
ATOM 1851 C CA . LYS A 1 224 ? 19.726 -5.661 -64.106 1.00 92.94 224 LYS A CA 1
ATOM 1852 C C . LYS A 1 224 ? 20.389 -4.720 -63.085 1.00 92.94 224 LYS A C 1
ATOM 1854 O O . LYS A 1 224 ? 21.594 -4.534 -63.143 1.00 92.94 224 LYS A O 1
ATOM 1859 N N . ASN A 1 225 ? 19.624 -4.134 -62.160 1.00 90.50 225 ASN A N 1
ATOM 1860 C CA . ASN A 1 225 ? 20.090 -3.154 -61.167 1.00 90.50 225 ASN A CA 1
ATOM 1861 C C . ASN A 1 225 ? 20.301 -3.765 -59.765 1.00 90.50 225 ASN A C 1
ATOM 1863 O O . ASN A 1 225 ? 20.346 -3.044 -58.771 1.00 90.50 225 ASN A O 1
ATOM 1867 N N . LYS A 1 226 ? 20.402 -5.096 -59.652 1.00 88.69 226 LYS A N 1
ATOM 1868 C CA . LYS A 1 226 ? 20.458 -5.804 -58.360 1.00 88.69 226 LYS A CA 1
ATOM 1869 C C . LYS A 1 226 ? 21.602 -5.365 -57.447 1.00 88.69 226 LYS A C 1
ATOM 1871 O O . LYS A 1 226 ? 21.381 -5.214 -56.245 1.00 88.69 226 LYS A O 1
ATOM 1876 N N . GLU A 1 227 ? 22.805 -5.201 -57.987 1.00 90.00 227 GLU A N 1
ATOM 1877 C CA . GLU A 1 227 ? 23.985 -4.863 -57.179 1.00 90.00 227 GLU A CA 1
ATOM 1878 C C . GLU A 1 227 ? 23.906 -3.437 -56.629 1.00 90.00 227 GLU A C 1
ATOM 1880 O O . GLU A 1 227 ? 24.096 -3.226 -55.433 1.00 90.00 227 GLU A O 1
ATOM 1885 N N . GLU A 1 228 ? 23.516 -2.485 -57.476 1.00 88.56 228 GLU A N 1
ATOM 1886 C CA . GLU A 1 228 ? 23.321 -1.079 -57.114 1.00 88.56 228 GLU A CA 1
ATOM 1887 C C . GLU A 1 228 ? 22.255 -0.924 -56.020 1.00 88.56 228 GLU A C 1
ATOM 1889 O O . GLU A 1 228 ? 22.491 -0.306 -54.981 1.00 88.56 228 GLU A O 1
ATOM 1894 N N . VAL A 1 229 ? 21.103 -1.577 -56.201 1.00 86.62 229 VAL A N 1
ATOM 1895 C CA . VAL A 1 229 ? 20.014 -1.555 -55.219 1.00 86.62 229 VAL A CA 1
ATOM 1896 C C . VAL A 1 229 ? 20.430 -2.214 -53.903 1.00 86.62 229 VAL A C 1
ATOM 1898 O O . VAL A 1 229 ? 20.124 -1.685 -52.838 1.00 86.62 229 VAL A O 1
ATOM 1901 N N . SER A 1 230 ? 21.162 -3.330 -53.944 1.00 83.69 230 SER A N 1
ATOM 1902 C CA . SER A 1 230 ? 21.654 -3.990 -52.723 1.00 83.69 230 SER A CA 1
ATOM 1903 C C . SER A 1 230 ? 22.620 -3.095 -51.937 1.00 83.69 230 SER A C 1
ATOM 1905 O O . SER A 1 230 ? 22.550 -3.062 -50.707 1.00 83.69 230 SER A O 1
ATOM 1907 N N . GLY A 1 231 ? 23.463 -2.324 -52.635 1.00 85.44 231 GLY A N 1
ATOM 1908 C CA . GLY A 1 231 ? 24.338 -1.318 -52.031 1.00 85.44 231 GLY A CA 1
ATOM 1909 C C . GLY A 1 231 ? 23.550 -0.263 -51.252 1.00 85.44 231 GLY A C 1
ATOM 1910 O O . GLY A 1 231 ? 23.809 -0.055 -50.067 1.00 85.44 231 GLY A O 1
ATOM 1911 N N . ILE A 1 232 ? 22.523 0.318 -51.876 1.00 83.81 232 ILE A N 1
ATOM 1912 C CA . ILE A 1 232 ? 21.644 1.321 -51.251 1.00 83.81 232 ILE A CA 1
ATOM 1913 C C . ILE A 1 232 ? 20.917 0.736 -50.026 1.00 83.81 232 ILE A C 1
ATOM 1915 O O . ILE A 1 232 ? 20.863 1.362 -48.970 1.00 83.81 232 ILE A O 1
ATOM 1919 N N . VAL A 1 233 ? 20.402 -0.495 -50.122 1.00 81.56 233 VAL A N 1
ATOM 1920 C CA . VAL A 1 233 ? 19.666 -1.158 -49.024 1.00 81.56 233 VAL A CA 1
ATOM 1921 C C . VAL A 1 233 ? 20.524 -1.422 -47.799 1.00 81.56 233 VAL A C 1
ATOM 1923 O O . VAL A 1 233 ? 20.026 -1.368 -46.674 1.00 81.56 233 VAL A O 1
ATOM 1926 N N . SER A 1 234 ? 21.802 -1.726 -48.008 1.00 76.44 234 SER A N 1
ATOM 1927 C CA . SER A 1 234 ? 22.735 -1.985 -46.914 1.00 76.44 234 SER A CA 1
ATOM 1928 C C . SER A 1 234 ? 23.052 -0.730 -46.086 1.00 76.44 234 SER A C 1
ATOM 1930 O O . SER A 1 234 ? 23.440 -0.860 -44.928 1.00 76.44 234 SER A O 1
ATOM 1932 N N . GLN A 1 235 ? 22.848 0.457 -46.672 1.00 77.31 235 GLN A N 1
ATOM 1933 C CA . GLN A 1 235 ? 23.098 1.769 -46.064 1.00 77.31 235 GLN A CA 1
ATOM 1934 C C . GLN A 1 235 ? 21.854 2.419 -45.444 1.00 77.31 235 GLN A C 1
ATOM 1936 O O . GLN A 1 235 ? 21.995 3.297 -44.592 1.00 77.31 235 GLN A O 1
ATOM 1941 N N . LEU A 1 236 ? 20.651 2.017 -45.880 1.00 68.56 236 LEU A N 1
ATOM 1942 C CA . LEU A 1 236 ? 19.388 2.312 -45.179 1.00 68.56 236 LEU A CA 1
ATOM 1943 C C . LEU A 1 236 ? 19.377 1.670 -43.794 1.00 68.56 236 LEU A C 1
ATOM 1945 O O . LEU A 1 236 ? 18.386 1.823 -43.047 1.00 68.56 236 LEU A O 1
#